Protein AF-0000000087663320 (afdb_homodimer)

Nearest PDB structures (foldseek):
  8hl9-assembly1_A  TM=9.538E-01  e=1.629E-11  Homo sapiens
  4han-assembly1_B  TM=9.262E-01  e=7.085E-12  Homo sapiens
  3wv6-assembly2_B  TM=9.320E-01  e=1.192E-11  Homo sapiens
  3ojb-assembly4_D  TM=9.532E-01  e=4.861E-11  Homo sapiens
  2yro-assembly1_A  TM=8.449E-01  e=2.088E-10  Homo sapiens

Radius of gyration: 21.56 Å; Cα contacts (8 Å, |Δi|>4): 797; chains: 2; bounding box: 40×75×61 Å

pLDDT: mean 86.89, std 24.12, range [19.94, 98.94]

Secondary structure (DSSP, 8-state):
----------------------SSTT-EEEESPPSSEEEE-----TT-EEEEEEEE-S-TT-BEEEEEEETTEEEEEEEEETTTTEEEEEEEETTEE---EE--S-----TT-EEEEEEEE-SSSEEEEEETTEEEEEEEPSS-GGG--EEEEEESEEEEEEEE-/----------------------SSTT-EEEESPPSSEEEE-----TT-EEEEEEEE-S-TT-BEEEEEEETTEEEEEEEEETTTTEEEEEEEETTEE---EE--S-----TT-EEEEEEEE-SSSEEEEEETTEEEEEEEPSS-GGG--EEEEEESEEEEEEEE-

Sequence (330 aa):
MIQNFVQELRYKSIAPDSSDPDPIRGERTVFNPVNPVEVPVFGFTYGHRVRVVLETLHKSNCIFKMDLKNGNDIIFHFNPRLKDKLLVFNSYLGGRWQEEERASVVFPFETKKMYTVDLVASGNNSVFVYVNGQLMYEFLERQSGNRVASLAVAGDIHIHSIRVIMIQNFVQELRYKSIAPDSSDPDPIRGERTVFNPVNPVEVPVFGFTYGHRVRVVLETLHKSNCIFKMDLKNGNDIIFHFNPRLKDKLLVFNSYLGGRWQEEERASVVFPFETKKMYTVDLVASGNNSVFVYVNGQLMYEFLERQSGNRVASLAVAGDIHIHSIRVI

InterPro domains:
  IPR001079 Galectin, carbohydrate recognition domain [PF00337] (47-163)
  IPR001079 Galectin, carbohydrate recognition domain [PS51304] (36-165)
  IPR001079 Galectin, carbohydrate recognition domain [SM00276] (35-165)
  IPR001079 Galectin, carbohydrate recognition domain [SM00908] (40-164)
  IPR001079 Galectin, carbohydrate recognition domain [cd00070] (36-162)
  IPR013320 Concanavalin A-like lectin/glucanase domain superfamily [SSF49899] (30-164)
  IPR044156 Galectin-like [PTHR11346] (43-163)

Solvent-accessible surface area (backbone atoms only — not comparable to full-atom values): 18097 Å² total; per-residue (Å²): 138,84,75,83,74,82,70,80,82,73,75,76,82,72,71,87,77,68,58,50,67,54,80,58,85,80,43,47,63,46,64,57,57,66,80,52,41,69,45,83,37,87,36,40,36,61,81,21,36,36,38,38,33,34,29,31,37,85,48,78,75,28,38,36,39,43,30,36,19,42,87,89,29,26,50,38,35,42,36,46,30,53,65,77,56,40,46,37,34,36,32,28,56,94,89,36,73,58,73,77,42,67,56,94,58,82,66,86,73,60,64,64,37,76,46,39,38,36,42,33,28,66,52,76,55,30,38,36,35,24,51,65,59,39,82,64,46,75,46,73,46,86,52,71,34,69,58,27,43,25,40,36,41,40,61,45,48,47,48,47,33,43,33,40,68,138,84,80,87,76,85,66,84,74,76,65,72,85,75,72,88,73,71,58,52,66,55,80,58,85,78,43,46,61,48,64,55,57,65,82,58,41,72,44,83,35,86,37,40,35,61,80,22,35,37,38,37,35,33,29,32,36,86,50,79,74,29,37,37,38,43,30,36,18,43,88,89,29,26,51,37,34,41,36,45,30,54,64,77,56,40,46,37,34,36,32,29,54,97,88,36,74,59,74,75,42,67,55,93,59,84,66,84,75,60,64,65,36,76,45,40,39,34,43,33,27,66,53,75,56,29,38,35,35,25,50,66,60,37,81,63,46,74,45,72,44,85,52,69,34,69,58,28,42,26,39,36,38,42,60,44,49,48,50,46,34,41,34,41,67

Organism: Ancylostoma caninum (NCBI:txid29170)

Structure (mmCIF, N/CA/C/O backbone):
data_AF-0000000087663320-model_v1
#
loop_
_entity.id
_entity.type
_entity.pdbx_description
1 polymer Galectin
#
loop_
_atom_site.group_PDB
_atom_site.id
_atom_site.type_symbol
_atom_site.label_atom_id
_atom_site.label_alt_id
_atom_site.label_comp_id
_atom_site.label_asym_id
_atom_site.label_entity_id
_atom_site.label_seq_id
_atom_site.pdbx_PDB_ins_code
_atom_site.Cartn_x
_atom_site.Cartn_y
_atom_site.Cartn_z
_atom_site.occupancy
_atom_site.B_iso_or_equiv
_atom_site.auth_seq_id
_atom_site.auth_comp_id
_atom_site.auth_asym_id
_atom_site.auth_atom_id
_atom_site.pdbx_PDB_model_num
ATOM 1 N N . MET A 1 1 ? 13.633 -24.094 -38.656 1 22.48 1 MET A N 1
ATOM 2 C CA . MET A 1 1 ? 13.383 -22.688 -38.375 1 22.48 1 MET A CA 1
ATOM 3 C C . MET A 1 1 ? 13.234 -22.453 -36.875 1 22.48 1 MET A C 1
ATOM 5 O O . MET A 1 1 ? 12.406 -23.094 -36.219 1 22.48 1 MET A O 1
ATOM 9 N N . ILE A 1 2 ? 14.25 -22.078 -36 1 21.08 2 ILE A N 1
ATOM 10 C CA . ILE A 1 2 ? 14.586 -22.172 -34.594 1 21.08 2 ILE A CA 1
ATOM 11 C C . ILE A 1 2 ? 13.789 -21.141 -33.781 1 21.08 2 ILE A C 1
ATOM 13 O O . ILE A 1 2 ? 13.836 -19.938 -34.094 1 21.08 2 ILE A O 1
ATOM 17 N N . GLN A 1 3 ? 12.633 -21.531 -33.406 1 19.94 3 GLN A N 1
ATOM 18 C CA . GLN A 1 3 ? 11.695 -20.672 -32.656 1 19.94 3 GLN A CA 1
ATOM 19 C C . GLN A 1 3 ? 12.367 -20.016 -31.469 1 19.94 3 GLN A C 1
ATOM 21 O O . GLN A 1 3 ? 13.172 -20.641 -30.781 1 19.94 3 GLN A O 1
ATOM 26 N N . ASN A 1 4 ? 12.656 -18.719 -31.453 1 22.81 4 ASN A N 1
ATOM 27 C CA . ASN A 1 4 ? 13.25 -17.828 -30.453 1 22.81 4 ASN A CA 1
ATOM 28 C C . ASN A 1 4 ? 12.672 -18.062 -29.062 1 22.81 4 ASN A C 1
ATOM 30 O O . ASN A 1 4 ? 11.477 -17.875 -28.844 1 22.81 4 ASN A O 1
ATOM 34 N N . PHE A 1 5 ? 13.188 -19.016 -28.281 1 21.48 5 PHE A N 1
ATOM 35 C CA . PHE A 1 5 ? 13.195 -19.312 -26.859 1 21.48 5 PHE A CA 1
ATOM 36 C C . PHE A 1 5 ? 13.648 -18.109 -26.047 1 21.48 5 PHE A C 1
ATOM 38 O O . PHE A 1 5 ? 14.844 -17.828 -25.969 1 21.48 5 PHE A O 1
ATOM 45 N N . VAL A 1 6 ? 12.969 -16.891 -26.156 1 25.53 6 VAL A N 1
ATOM 46 C CA . VAL A 1 6 ? 13.258 -15.828 -25.203 1 25.53 6 VAL A CA 1
ATOM 47 C C . VAL A 1 6 ? 13.344 -16.406 -23.781 1 25.53 6 VAL A C 1
ATOM 49 O O . VAL A 1 6 ? 12.336 -16.828 -23.219 1 25.53 6 VAL A O 1
ATOM 52 N N . GLN A 1 7 ? 14.344 -17.25 -23.516 1 24.59 7 GLN A N 1
ATOM 53 C CA . GLN A 1 7 ? 14.688 -17.656 -22.156 1 24.59 7 GLN A CA 1
ATOM 54 C C . GLN A 1 7 ? 15.055 -16.438 -21.312 1 24.59 7 GLN A C 1
ATOM 56 O O . GLN A 1 7 ? 16.234 -16.188 -21.047 1 24.59 7 GLN A O 1
ATOM 61 N N . GLU A 1 8 ? 14.875 -15.281 -21.719 1 24.98 8 GLU A N 1
ATOM 62 C CA . GLU A 1 8 ? 15.234 -14.047 -21.016 1 24.98 8 GLU A CA 1
ATOM 63 C C . GLU A 1 8 ? 14.953 -14.156 -19.516 1 24.98 8 GLU A C 1
ATOM 65 O O . GLU A 1 8 ? 13.797 -14.258 -19.109 1 24.98 8 GLU A O 1
ATOM 70 N N . LEU A 1 9 ? 16 -14.727 -18.828 1 26.33 9 LEU A N 1
ATOM 71 C CA . LEU A 1 9 ? 16.438 -14.938 -17.453 1 26.33 9 LEU A CA 1
ATOM 72 C C . LEU A 1 9 ? 16.109 -13.727 -16.578 1 26.33 9 LEU A C 1
ATOM 74 O O . LEU A 1 9 ? 16.375 -12.586 -16.969 1 26.33 9 LEU A O 1
ATOM 78 N N . ARG A 1 10 ? 15.695 -13.922 -15.289 1 23.89 10 ARG A N 1
ATOM 79 C CA . ARG A 1 10 ? 15.062 -13.531 -14.031 1 23.89 10 ARG A CA 1
ATOM 80 C C . ARG A 1 10 ? 15.992 -12.664 -13.195 1 23.89 10 ARG A C 1
ATOM 82 O O . ARG A 1 10 ? 15.641 -11.555 -12.812 1 23.89 10 ARG A O 1
ATOM 89 N N . TYR A 1 11 ? 17.062 -13.172 -12.047 1 27.41 11 TYR A N 1
ATOM 90 C CA . TYR A 1 11 ? 16.828 -12.703 -10.688 1 27.41 11 TYR A CA 1
ATOM 91 C C . TYR A 1 11 ? 17.438 -11.32 -10.477 1 27.41 11 TYR A C 1
ATOM 93 O O . TYR A 1 11 ? 16.828 -10.453 -9.852 1 27.41 11 TYR A O 1
ATOM 101 N N . LYS A 1 12 ? 18.719 -10.906 -10.867 1 28.06 12 LYS A N 1
ATOM 102 C CA . LYS A 1 12 ? 19.438 -10.555 -9.648 1 28.06 12 LYS A CA 1
ATOM 103 C C . LYS A 1 12 ? 19.141 -9.125 -9.211 1 28.06 12 LYS A C 1
ATOM 105 O O . LYS A 1 12 ? 19.734 -8.625 -8.258 1 28.06 12 LYS A O 1
ATOM 110 N N . SER A 1 13 ? 18.609 -8.305 -9.734 1 28.19 13 SER A N 1
ATOM 111 C CA . SER A 1 13 ? 18.812 -6.918 -9.344 1 28.19 13 SER A CA 1
ATOM 112 C C . SER A 1 13 ? 18.297 -6.656 -7.934 1 28.19 13 SER A C 1
ATOM 114 O O . SER A 1 13 ? 17.078 -6.699 -7.695 1 28.19 13 SER A O 1
ATOM 116 N N . ILE A 1 14 ? 19.188 -7.09 -6.887 1 30.92 14 ILE A N 1
ATOM 117 C CA . ILE A 1 14 ? 18.938 -6.703 -5.504 1 30.92 14 ILE A CA 1
ATOM 118 C C . ILE A 1 14 ? 18.938 -5.18 -5.391 1 30.92 14 ILE A C 1
ATOM 120 O O . ILE A 1 14 ? 19.953 -4.527 -5.594 1 30.92 14 ILE A O 1
ATOM 124 N N . ALA A 1 15 ? 18.328 -4.34 -5.922 1 33.72 15 ALA A N 1
ATOM 125 C CA . ALA A 1 15 ? 18.531 -2.947 -5.531 1 33.72 15 ALA A CA 1
ATOM 126 C C . 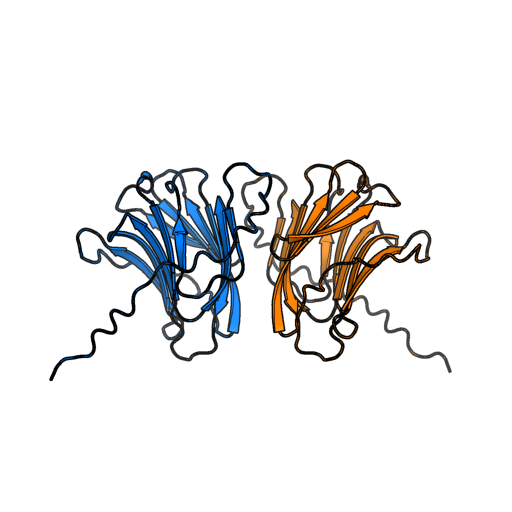ALA A 1 15 ? 18.766 -2.828 -4.027 1 33.72 15 ALA A C 1
ATOM 128 O O . ALA A 1 15 ? 18.312 -3.668 -3.25 1 33.72 15 ALA A O 1
ATOM 129 N N . PRO A 1 16 ? 19.641 -1.79 -3.486 1 31.75 16 PRO A N 1
ATOM 130 C CA . PRO A 1 16 ? 20.016 -1.523 -2.098 1 31.75 16 PRO A CA 1
ATOM 131 C C . PRO A 1 16 ? 18.844 -1.617 -1.131 1 31.75 16 PRO A C 1
ATOM 133 O O . PRO A 1 16 ? 17.688 -1.468 -1.541 1 31.75 16 PRO A O 1
ATOM 136 N N . ASP A 1 17 ? 19.109 -2.168 0.158 1 33.66 17 ASP A N 1
ATOM 137 C CA . ASP A 1 17 ? 18.625 -2.502 1.495 1 33.66 17 ASP A CA 1
ATOM 138 C C . ASP A 1 17 ? 17.891 -1.322 2.123 1 33.66 17 ASP A C 1
ATOM 140 O O . ASP A 1 17 ? 18.484 -0.526 2.852 1 33.66 17 ASP A O 1
ATOM 144 N N . SER A 1 18 ? 17.5 -0.392 1.449 1 36.62 18 SER A N 1
ATOM 145 C CA . SER A 1 18 ? 16.891 0.515 2.424 1 36.62 18 SER A CA 1
ATOM 146 C C . SER A 1 18 ? 15.836 -0.195 3.258 1 36.62 18 SER A C 1
ATOM 148 O O . SER A 1 18 ? 14.641 -0.103 2.963 1 36.62 18 SER A O 1
ATOM 150 N N . SER A 1 19 ? 16.156 -1.385 3.662 1 36.66 19 SER A N 1
ATOM 151 C CA . SER A 1 19 ? 15.375 -2.156 4.625 1 36.66 19 SER A CA 1
ATOM 152 C C . SER A 1 19 ? 15.062 -1.332 5.871 1 36.66 19 SER A C 1
ATOM 154 O O . SER A 1 19 ? 15.914 -1.188 6.754 1 36.66 19 SER A O 1
ATOM 156 N N . ASP A 1 20 ? 14.68 -0.181 5.695 1 35.78 20 ASP A N 1
ATOM 157 C CA . ASP A 1 20 ? 14.312 0.293 7.027 1 35.78 20 ASP A CA 1
ATOM 158 C C . ASP A 1 20 ? 13.383 -0.696 7.727 1 35.78 20 ASP A C 1
ATOM 160 O O . ASP A 1 20 ? 12.336 -1.054 7.191 1 35.78 20 ASP A O 1
ATOM 164 N N . PRO A 1 21 ? 13.883 -1.416 8.703 1 35.16 21 PRO A N 1
ATOM 165 C CA . PRO A 1 21 ? 13.117 -2.416 9.445 1 35.16 21 PRO A CA 1
ATOM 166 C C . PRO A 1 21 ? 11.797 -1.866 9.984 1 35.16 21 PRO A C 1
ATOM 168 O O . PRO A 1 21 ? 11.758 -0.757 10.523 1 35.16 21 PRO A O 1
ATOM 171 N N . ASP A 1 22 ? 10.781 -1.899 9.281 1 39.69 22 ASP A N 1
ATOM 172 C CA . ASP A 1 22 ? 9.602 -1.864 10.141 1 39.69 22 ASP A CA 1
ATOM 173 C C . ASP A 1 22 ? 9.844 -2.641 11.43 1 39.69 22 ASP A C 1
ATOM 175 O O . ASP A 1 22 ? 10.281 -3.793 11.398 1 39.69 22 ASP A O 1
ATOM 179 N N . PRO A 1 23 ? 10.047 -2.008 12.445 1 41.03 23 PRO A N 1
ATOM 180 C CA . PRO A 1 23 ? 10.352 -2.734 13.68 1 41.03 23 PRO A CA 1
ATOM 181 C C . PRO A 1 23 ? 9.516 -4 13.836 1 41.03 23 PRO A C 1
ATOM 183 O O . PRO A 1 23 ? 9.586 -4.66 14.875 1 41.03 23 PRO A O 1
ATOM 186 N N . ILE A 1 24 ? 8.453 -4.164 13.109 1 42.66 24 ILE A N 1
ATOM 187 C CA . ILE A 1 24 ? 7.844 -5.449 13.453 1 42.66 24 ILE A CA 1
ATOM 188 C C . ILE A 1 24 ? 8.758 -6.586 13.008 1 42.66 24 ILE A C 1
ATOM 190 O O . ILE A 1 24 ? 9.188 -6.633 11.852 1 42.66 24 ILE A O 1
ATOM 194 N N . ARG A 1 25 ? 9.375 -7.324 13.781 1 48.69 25 ARG A N 1
ATOM 195 C CA . ARG A 1 25 ? 10.242 -8.484 13.656 1 48.69 25 ARG A CA 1
ATOM 196 C C . ARG A 1 25 ? 9.805 -9.375 12.492 1 48.69 25 ARG A C 1
ATOM 198 O O . ARG A 1 25 ? 8.648 -9.805 12.445 1 48.69 25 ARG A O 1
ATOM 205 N N . GLY A 1 26 ? 10.453 -9.539 11.406 1 67.31 26 GLY A N 1
ATOM 206 C CA . GLY A 1 26 ? 10.383 -10.531 10.344 1 67.31 26 GLY A CA 1
ATOM 207 C C . GLY A 1 26 ? 9.75 -10.008 9.07 1 67.31 26 GLY A C 1
ATOM 208 O O . GLY A 1 26 ? 9.742 -10.688 8.047 1 67.31 26 GLY A O 1
ATOM 209 N N . GLU A 1 27 ? 9.273 -8.648 9.18 1 86.56 27 GLU A N 1
ATOM 210 C CA . GLU A 1 27 ? 8.648 -8.117 7.973 1 86.56 27 GLU A CA 1
ATOM 211 C C . GLU A 1 27 ? 9.672 -7.449 7.066 1 86.56 27 GLU A C 1
ATOM 213 O O . GLU A 1 27 ? 10.57 -6.754 7.547 1 86.56 27 GLU A O 1
ATOM 218 N N . ARG A 1 28 ? 9.578 -7.676 5.797 1 92.81 28 ARG A N 1
ATOM 219 C CA . ARG A 1 28 ? 10.43 -7.062 4.781 1 92.81 28 ARG A CA 1
ATOM 220 C C . ARG A 1 28 ? 9.586 -6.43 3.676 1 92.81 28 ARG A C 1
ATOM 222 O O . ARG A 1 28 ? 8.594 -7.012 3.238 1 92.81 28 ARG A O 1
ATOM 229 N N . THR A 1 29 ? 9.977 -5.188 3.348 1 96.88 29 THR A N 1
ATOM 230 C CA . THR A 1 29 ? 9.289 -4.52 2.246 1 96.88 29 THR A CA 1
ATOM 231 C C . THR A 1 29 ? 10.289 -4.055 1.189 1 96.88 29 THR A C 1
ATOM 233 O O . THR A 1 29 ? 11.344 -3.51 1.521 1 96.88 29 THR A O 1
ATOM 236 N N . VAL A 1 30 ? 10.008 -4.324 -0.028 1 97.62 30 VAL A N 1
ATOM 237 C CA . VAL A 1 30 ? 10.758 -3.775 -1.151 1 97.62 30 VAL A CA 1
ATOM 238 C C . VAL A 1 30 ? 9.891 -2.789 -1.926 1 97.62 30 VAL A C 1
ATOM 240 O O . VAL A 1 30 ? 8.711 -3.059 -2.18 1 97.62 30 VAL A O 1
ATOM 243 N N . PHE A 1 31 ? 10.484 -1.614 -2.201 1 98.12 31 PHE A N 1
ATOM 244 C CA . PHE A 1 31 ? 9.734 -0.609 -2.936 1 98.12 31 PHE A CA 1
ATOM 245 C C . PHE A 1 31 ? 10.227 -0.497 -4.371 1 98.12 31 PHE A C 1
ATOM 247 O O . PHE A 1 31 ? 11.438 -0.518 -4.617 1 98.12 31 PHE A O 1
ATOM 254 N N . ASN A 1 32 ? 9.344 -0.428 -5.27 1 98.25 32 ASN A N 1
ATOM 255 C CA . ASN A 1 32 ? 9.555 -0.152 -6.684 1 98.25 32 ASN A CA 1
ATOM 256 C C . ASN A 1 32 ? 10.594 -1.094 -7.293 1 98.25 32 ASN A C 1
ATOM 258 O O . ASN A 1 32 ? 11.531 -0.647 -7.953 1 98.25 32 ASN A O 1
ATOM 262 N N . PRO A 1 33 ? 10.453 -2.359 -7.039 1 98.38 33 PRO A N 1
ATOM 263 C CA . PRO A 1 33 ? 11.375 -3.275 -7.719 1 98.38 33 PRO A CA 1
ATOM 264 C C . PRO A 1 33 ? 11.156 -3.312 -9.234 1 98.38 33 PRO A C 1
ATOM 266 O O . PRO A 1 33 ? 10.07 -2.984 -9.711 1 98.38 33 PRO A O 1
ATOM 269 N N . VAL A 1 34 ? 12.133 -3.752 -9.914 1 97.94 34 VAL A N 1
ATOM 270 C CA . VAL A 1 34 ? 12.016 -3.891 -11.367 1 97.94 34 VAL A CA 1
ATOM 271 C C . VAL A 1 34 ? 11.242 -5.16 -11.703 1 97.94 34 VAL A C 1
ATOM 273 O O . VAL A 1 34 ? 11.5 -6.227 -11.141 1 97.94 34 VAL A O 1
ATOM 276 N N . ASN A 1 35 ? 10.289 -5.105 -12.578 1 98.31 35 ASN A N 1
ATOM 277 C CA . ASN A 1 35 ? 9.453 -6.207 -13.055 1 98.31 35 ASN A CA 1
ATOM 278 C C . ASN A 1 35 ? 10.117 -6.961 -14.203 1 98.31 35 ASN A C 1
ATOM 280 O O . ASN A 1 35 ? 10.547 -6.355 -15.188 1 98.31 35 ASN A O 1
ATOM 284 N N . PRO A 1 36 ? 10.25 -8.32 -14.094 1 98.69 36 PRO A N 1
ATOM 285 C CA . PRO A 1 36 ? 9.797 -9.242 -13.055 1 98.69 36 PRO A CA 1
ATOM 286 C C . PRO A 1 36 ? 10.719 -9.258 -11.836 1 98.69 36 PRO A C 1
ATOM 288 O O . PRO A 1 36 ? 11.875 -8.836 -11.922 1 98.69 36 PRO A O 1
ATOM 291 N N . VAL A 1 37 ? 10.164 -9.703 -10.719 1 98.81 37 VAL A N 1
ATOM 292 C CA . VAL A 1 37 ? 10.93 -9.727 -9.484 1 98.81 37 VAL A CA 1
ATOM 293 C C . VAL A 1 37 ? 10.609 -11 -8.695 1 98.81 37 VAL A C 1
ATOM 295 O O . VAL A 1 37 ? 9.492 -11.516 -8.773 1 98.81 37 VAL A O 1
ATOM 298 N N . GLU A 1 38 ? 11.547 -11.477 -8.008 1 98.56 38 GLU A N 1
ATOM 299 C CA . GLU A 1 38 ? 11.375 -12.586 -7.07 1 98.56 38 GLU A CA 1
ATOM 300 C C . GLU A 1 38 ? 12 -12.266 -5.715 1 98.56 38 GLU A C 1
ATOM 302 O O . GLU A 1 38 ? 13.156 -11.852 -5.637 1 98.56 38 GLU A O 1
ATOM 307 N N . VAL A 1 39 ? 11.227 -12.43 -4.641 1 97.94 39 VAL A N 1
ATOM 308 C CA . VAL A 1 39 ? 11.711 -12.109 -3.303 1 97.94 39 VAL A CA 1
ATOM 309 C C . VAL A 1 39 ? 11.633 -13.352 -2.418 1 97.94 39 VAL A C 1
ATOM 311 O O . VAL A 1 39 ? 10.742 -14.195 -2.592 1 97.94 39 VAL A O 1
ATOM 314 N N . PRO A 1 40 ? 12.562 -13.453 -1.478 1 96.69 40 PRO A N 1
ATOM 315 C CA . PRO A 1 40 ? 12.531 -14.625 -0.601 1 96.69 40 PRO A CA 1
ATOM 316 C C . PRO A 1 40 ? 11.328 -14.625 0.343 1 96.69 40 PRO A C 1
ATOM 318 O O . PRO A 1 40 ? 10.898 -13.562 0.797 1 96.69 40 PRO A O 1
ATOM 321 N N . VAL A 1 41 ? 10.789 -15.695 0.529 1 96.75 41 VAL A N 1
ATOM 322 C CA . VAL A 1 41 ? 9.766 -16 1.519 1 96.75 41 VAL A CA 1
ATOM 323 C C . VAL A 1 41 ? 10.156 -17.234 2.312 1 96.75 41 VAL A C 1
ATOM 325 O O . VAL A 1 41 ? 10.617 -18.234 1.738 1 96.75 41 VAL A O 1
ATOM 328 N N . PHE A 1 42 ? 10.008 -17.203 3.582 1 93.75 42 PHE A N 1
ATOM 329 C CA . PHE A 1 42 ? 10.414 -18.328 4.406 1 93.75 42 PHE A CA 1
ATOM 330 C C . PHE A 1 42 ? 9.195 -19.062 4.949 1 93.75 42 PHE A C 1
ATOM 332 O O . PHE A 1 42 ? 8.805 -18.859 6.102 1 93.75 42 PHE A O 1
ATOM 339 N N . GLY A 1 43 ? 8.703 -19.906 4.105 1 95.06 43 GLY A N 1
ATOM 340 C CA . GLY A 1 43 ? 7.473 -20.609 4.445 1 95.06 43 GLY A CA 1
ATOM 341 C C . GLY A 1 43 ? 6.23 -19.75 4.27 1 95.06 43 GLY A C 1
ATOM 342 O O . GLY A 1 43 ? 6.305 -18.531 4.332 1 95.06 43 GLY A O 1
ATOM 343 N N . PHE A 1 44 ? 5.141 -20.391 4.094 1 96.44 44 PHE A N 1
ATOM 344 C CA . PHE A 1 44 ? 3.865 -19.703 3.959 1 96.44 44 PHE A CA 1
ATOM 345 C C . PHE A 1 44 ? 2.754 -20.469 4.668 1 96.44 44 PHE A C 1
ATOM 347 O O . PHE A 1 44 ? 1.963 -21.156 4.027 1 96.44 44 PHE A O 1
ATOM 354 N N . THR A 1 45 ? 2.701 -20.312 5.922 1 94.06 45 THR A N 1
ATOM 355 C CA . THR A 1 45 ? 1.771 -20.969 6.828 1 94.06 45 THR A CA 1
ATOM 356 C C . THR A 1 45 ? 1.126 -19.953 7.773 1 94.06 45 THR A C 1
ATOM 358 O O . THR A 1 45 ? 1.232 -18.75 7.559 1 94.06 45 THR A O 1
ATOM 361 N N . TYR A 1 46 ? 0.482 -20.438 8.742 1 90 46 TYR A N 1
ATOM 362 C CA . TYR A 1 46 ? -0.301 -19.562 9.609 1 90 46 TYR A CA 1
ATOM 363 C C . TYR A 1 46 ? 0.499 -18.328 10.008 1 90 46 TYR A C 1
ATOM 365 O O . TYR A 1 46 ? 1.66 -18.438 10.414 1 90 46 TYR A O 1
ATOM 373 N N . GLY A 1 47 ? -0.063 -17.156 9.82 1 90.19 47 GLY A N 1
ATOM 374 C CA . GLY A 1 47 ? 0.551 -15.898 10.211 1 90.19 47 GLY A CA 1
ATOM 375 C C . GLY A 1 47 ? 1.3 -15.219 9.086 1 90.19 47 GLY A C 1
ATOM 376 O O . GLY A 1 47 ? 1.625 -14.031 9.172 1 90.19 47 GLY A O 1
ATOM 377 N N . HIS A 1 48 ? 1.554 -15.984 8.031 1 94.88 48 HIS A N 1
ATOM 378 C CA . HIS A 1 48 ? 2.291 -15.414 6.914 1 94.88 48 HIS A CA 1
ATOM 379 C C . HIS A 1 48 ? 1.358 -14.672 5.965 1 94.88 48 HIS A C 1
ATOM 381 O O . HIS A 1 48 ? 0.238 -15.117 5.711 1 94.88 48 HIS A O 1
ATOM 387 N N . ARG A 1 49 ? 1.82 -13.578 5.5 1 96.31 49 ARG A N 1
ATOM 388 C CA . ARG A 1 49 ? 1.087 -12.734 4.562 1 96.31 49 ARG A CA 1
ATOM 389 C C . ARG A 1 49 ? 2.037 -12.031 3.602 1 96.31 49 ARG A C 1
ATOM 391 O O . ARG A 1 49 ? 3.172 -11.711 3.965 1 96.31 49 ARG A O 1
ATOM 398 N N . VAL A 1 50 ? 1.567 -11.898 2.43 1 97.56 50 VAL A N 1
ATOM 399 C CA . VAL A 1 50 ? 2.262 -11.086 1.439 1 97.56 50 VAL A CA 1
ATOM 400 C C . VAL A 1 50 ? 1.32 -10 0.912 1 97.56 50 VAL A C 1
ATOM 402 O O . VAL A 1 50 ? 0.152 -10.273 0.626 1 97.56 50 VAL A O 1
ATOM 405 N N . ARG A 1 51 ? 1.829 -8.836 0.891 1 98.25 51 ARG A N 1
ATOM 406 C CA . ARG A 1 51 ? 1.072 -7.742 0.292 1 98.25 51 ARG A CA 1
ATOM 407 C C . ARG A 1 51 ? 1.818 -7.145 -0.896 1 98.25 51 ARG A C 1
ATOM 409 O O . ARG A 1 51 ? 2.977 -6.742 -0.77 1 98.25 51 ARG A O 1
ATOM 416 N N . VAL A 1 52 ? 1.178 -7.039 -2.035 1 98.81 52 VAL A N 1
ATOM 417 C CA . VAL A 1 52 ? 1.729 -6.406 -3.229 1 98.81 52 VAL A CA 1
ATOM 418 C C . VAL A 1 52 ? 0.87 -5.207 -3.625 1 98.81 52 VAL A C 1
ATOM 420 O O . VAL A 1 52 ? -0.338 -5.344 -3.83 1 98.81 52 VAL A O 1
ATOM 423 N N . VAL A 1 53 ? 1.414 -4.027 -3.648 1 98.88 53 VAL A N 1
ATOM 424 C CA . VAL A 1 53 ? 0.773 -2.848 -4.215 1 98.88 53 VAL A CA 1
ATOM 425 C C . VAL A 1 53 ? 1.265 -2.631 -5.645 1 98.88 53 VAL A C 1
ATOM 427 O O . VAL A 1 53 ? 2.473 -2.592 -5.895 1 98.88 53 VAL A O 1
ATOM 430 N N . LEU A 1 54 ? 0.342 -2.527 -6.562 1 98.88 54 LEU A N 1
ATOM 431 C CA . LEU A 1 54 ? 0.717 -2.521 -7.973 1 98.88 54 LEU A CA 1
ATOM 432 C C . LEU A 1 54 ? -0.203 -1.607 -8.773 1 98.88 54 LEU A C 1
ATOM 434 O O . LEU A 1 54 ? -1.242 -1.17 -8.273 1 98.88 54 LEU A O 1
ATOM 438 N N . GLU A 1 55 ? 0.186 -1.261 -9.984 1 98.62 55 GLU A N 1
ATOM 439 C CA . GLU A 1 55 ? -0.644 -0.604 -10.992 1 98.62 55 GLU A CA 1
ATOM 440 C C . GLU A 1 55 ? -0.664 -1.398 -12.297 1 98.62 55 GLU A C 1
ATOM 442 O O . GLU A 1 55 ? 0.39 -1.743 -12.836 1 98.62 55 GLU A O 1
ATOM 447 N N . THR A 1 56 ? -1.859 -1.741 -12.75 1 98.56 56 THR A N 1
ATOM 448 C CA . THR A 1 56 ? -1.986 -2.441 -14.023 1 98.56 56 THR A CA 1
ATOM 449 C C . THR A 1 56 ? -1.68 -1.505 -15.188 1 98.56 56 THR A C 1
ATOM 451 O O . THR A 1 56 ? -2.055 -0.33 -15.164 1 98.56 56 THR A O 1
ATOM 454 N N . LEU A 1 57 ? -1.011 -1.982 -16.172 1 97.88 57 LEU A N 1
ATOM 455 C CA . LEU A 1 57 ? -0.62 -1.154 -17.312 1 97.88 57 LEU A CA 1
ATOM 456 C C . LEU A 1 57 ? -1.768 -1.021 -18.312 1 97.88 57 LEU A C 1
ATOM 458 O O . LEU A 1 57 ? -2.707 -1.821 -18.297 1 97.88 57 LEU A O 1
ATOM 462 N N . HIS A 1 58 ? -1.638 -0.023 -19.094 1 94.5 58 HIS A N 1
ATOM 463 C CA . HIS A 1 58 ? -2.625 0.21 -20.141 1 94.5 58 HIS A CA 1
ATOM 464 C C . HIS A 1 58 ? -2.34 -0.648 -21.359 1 94.5 58 HIS A C 1
ATOM 466 O O . HIS A 1 58 ? -1.753 -0.171 -22.344 1 94.5 58 HIS A O 1
ATOM 472 N N . LYS A 1 59 ? -2.762 -1.829 -21.344 1 94.94 59 LYS A N 1
ATOM 473 C CA . LYS A 1 59 ? -2.613 -2.791 -22.438 1 94.94 59 LYS A CA 1
ATOM 474 C C . LYS A 1 59 ? -3.906 -3.572 -22.656 1 94.94 59 LYS A C 1
ATOM 476 O O . LYS A 1 59 ? -4.582 -3.951 -21.703 1 94.94 59 LYS A O 1
ATOM 481 N N . SER A 1 60 ? -4.188 -3.852 -23.859 1 93.62 60 SER A N 1
ATOM 482 C CA . SER A 1 60 ? -5.41 -4.57 -24.203 1 93.62 60 SER A CA 1
ATOM 483 C C . SER A 1 60 ? -5.383 -5.996 -23.672 1 93.62 60 SER A C 1
ATOM 485 O O . SER A 1 60 ? -6.418 -6.535 -23.281 1 93.62 60 SER A O 1
ATOM 487 N N . ASN A 1 61 ? -4.262 -6.594 -23.719 1 96.88 61 ASN A N 1
ATOM 488 C CA . ASN A 1 61 ? -4.105 -7.957 -23.219 1 96.88 61 ASN A CA 1
ATOM 489 C C . ASN A 1 61 ? -3.322 -7.98 -21.906 1 96.88 61 ASN A C 1
ATOM 491 O O . ASN A 1 61 ? -2.383 -8.766 -21.75 1 96.88 61 ASN A O 1
ATOM 495 N N . CYS A 1 62 ? -3.688 -7.121 -20.984 1 98 62 CYS A N 1
ATOM 496 C CA . CYS A 1 62 ? -3 -7.008 -19.703 1 98 62 CYS A CA 1
ATOM 497 C C . CYS A 1 62 ? -3.109 -8.305 -18.906 1 98 62 CYS A C 1
ATOM 499 O O . CYS A 1 62 ? -4.211 -8.758 -18.609 1 98 62 CYS A O 1
ATOM 501 N N . ILE A 1 63 ? -1.944 -8.898 -18.641 1 98.69 63 ILE A N 1
ATOM 502 C CA . ILE A 1 63 ? -1.847 -10.148 -17.906 1 98.69 63 ILE A CA 1
ATOM 503 C C . ILE A 1 63 ? -0.734 -10.047 -16.859 1 98.69 63 ILE A C 1
ATOM 505 O O . ILE A 1 63 ? 0.343 -9.523 -17.141 1 98.69 63 ILE A O 1
ATOM 509 N N . PHE A 1 64 ? -1 -10.516 -15.625 1 98.88 64 PHE A N 1
ATOM 510 C CA . PHE A 1 64 ? 0.07 -10.586 -14.641 1 98.88 64 PHE A CA 1
ATOM 511 C C . PHE A 1 64 ? -0.103 -11.805 -13.742 1 98.88 64 PHE A C 1
ATOM 513 O O . PHE A 1 64 ? -1.092 -12.539 -13.852 1 98.88 64 PHE A O 1
ATOM 520 N N . LYS A 1 65 ? 0.953 -12.086 -12.938 1 98.94 65 LYS A N 1
ATOM 521 C CA . LYS A 1 65 ? 0.909 -13.273 -12.094 1 98.94 65 LYS A CA 1
ATOM 522 C C . LYS A 1 65 ? 1.694 -13.055 -10.805 1 98.94 65 LYS A C 1
ATOM 524 O O . LYS A 1 65 ? 2.6 -12.219 -10.75 1 98.94 65 LYS A O 1
ATOM 529 N N . MET A 1 66 ? 1.359 -13.766 -9.828 1 98.94 66 MET A N 1
ATOM 530 C CA . MET A 1 66 ? 2.055 -13.914 -8.555 1 98.94 66 MET A CA 1
ATOM 531 C C . MET A 1 66 ? 2.184 -15.383 -8.172 1 98.94 66 MET A C 1
ATOM 533 O O . MET A 1 66 ? 1.178 -16.078 -8.023 1 98.94 66 MET A O 1
ATOM 537 N N . ASP A 1 67 ? 3.418 -15.781 -8.031 1 98.81 67 ASP A N 1
ATOM 538 C CA . ASP A 1 67 ? 3.697 -17.188 -7.777 1 98.81 67 ASP A CA 1
ATOM 539 C C . ASP A 1 67 ? 4.41 -17.391 -6.441 1 98.81 67 ASP A C 1
ATOM 541 O O . ASP A 1 67 ? 5.457 -16.781 -6.199 1 98.81 67 ASP A O 1
ATOM 545 N N . LEU A 1 68 ? 3.812 -18.172 -5.566 1 98.75 68 LEU A N 1
ATOM 546 C CA . LEU A 1 68 ? 4.586 -18.734 -4.465 1 98.75 68 LEU A CA 1
ATOM 547 C C . LEU A 1 68 ? 5.324 -19.984 -4.902 1 98.75 68 LEU A C 1
ATOM 549 O O . LEU A 1 68 ? 4.695 -20.969 -5.316 1 98.75 68 LEU A O 1
ATOM 553 N N . LYS A 1 69 ? 6.668 -19.969 -4.684 1 98.56 69 LYS A N 1
ATOM 554 C CA . LYS A 1 69 ? 7.473 -20.984 -5.367 1 98.56 69 LYS A CA 1
ATOM 555 C C . LYS A 1 69 ? 8.359 -21.734 -4.383 1 98.56 69 LYS A C 1
ATOM 557 O O . LYS A 1 69 ? 8.656 -21.234 -3.297 1 98.56 69 LYS A O 1
ATOM 562 N N . ASN A 1 70 ? 8.703 -22.875 -4.766 1 97.88 70 ASN A N 1
ATOM 563 C CA . ASN A 1 70 ? 9.805 -23.688 -4.25 1 97.88 70 ASN A CA 1
ATOM 564 C C . ASN A 1 70 ? 10.648 -24.266 -5.379 1 97.88 70 ASN A C 1
ATOM 566 O O . ASN A 1 70 ? 10.305 -25.297 -5.949 1 97.88 70 ASN A O 1
ATOM 570 N N . GLY A 1 71 ? 11.82 -23.562 -5.668 1 96.56 71 GLY A N 1
ATOM 571 C CA . GLY A 1 71 ? 12.547 -23.922 -6.875 1 96.56 71 GLY A CA 1
ATOM 572 C C . GLY A 1 71 ? 11.734 -23.75 -8.141 1 96.56 71 GLY A C 1
ATOM 573 O O . GLY A 1 71 ? 11.211 -22.656 -8.398 1 96.56 71 GLY A O 1
ATOM 574 N N . ASN A 1 72 ? 11.594 -24.891 -8.828 1 97 72 ASN A N 1
ATOM 575 C CA . ASN A 1 72 ? 10.859 -24.812 -10.094 1 97 72 ASN A CA 1
ATOM 576 C C . ASN A 1 72 ? 9.367 -25.047 -9.891 1 97 72 ASN A C 1
ATOM 578 O O . ASN A 1 72 ? 8.57 -24.797 -10.797 1 97 72 ASN A O 1
ATOM 582 N N . ASP A 1 73 ? 9.062 -25.484 -8.734 1 98.19 73 ASP A N 1
ATOM 583 C CA . ASP A 1 73 ? 7.656 -25.734 -8.445 1 98.19 73 ASP A CA 1
ATOM 584 C C . ASP A 1 73 ? 6.938 -24.438 -8.062 1 98.19 73 ASP A C 1
ATOM 586 O O . ASP A 1 73 ? 7.539 -23.547 -7.461 1 98.19 73 ASP A O 1
ATOM 590 N N . ILE A 1 74 ? 5.691 -24.359 -8.492 1 98.69 74 ILE A N 1
ATOM 591 C CA . ILE A 1 74 ? 4.785 -23.297 -8.086 1 98.69 74 ILE A CA 1
ATOM 592 C C . ILE A 1 74 ? 3.684 -23.875 -7.191 1 98.69 74 ILE A C 1
ATOM 594 O O . ILE A 1 74 ? 2.816 -24.609 -7.664 1 98.69 74 ILE A O 1
ATOM 598 N N . ILE A 1 75 ? 3.781 -23.516 -5.969 1 98.12 75 ILE A N 1
ATOM 599 C CA . ILE A 1 75 ? 2.854 -24.047 -4.98 1 98.12 75 ILE A CA 1
ATOM 600 C C . ILE A 1 75 ? 1.498 -23.359 -5.113 1 98.12 75 ILE A C 1
ATOM 602 O O . ILE A 1 75 ? 0.453 -23.984 -4.934 1 98.12 75 ILE A O 1
ATOM 606 N N . PHE A 1 76 ? 1.529 -22.141 -5.445 1 98.56 76 PHE A N 1
ATOM 607 C CA . PHE A 1 76 ? 0.357 -21.281 -5.633 1 98.56 76 PHE A CA 1
ATOM 608 C C . PHE A 1 76 ? 0.574 -20.312 -6.785 1 98.56 76 PHE A C 1
ATOM 610 O O . PHE A 1 76 ? 1.547 -19.562 -6.789 1 98.56 76 PHE A O 1
ATOM 617 N N . HIS A 1 77 ? -0.266 -20.375 -7.746 1 98.81 77 HIS A N 1
ATOM 618 C CA . HIS A 1 77 ? -0.237 -19.531 -8.938 1 98.81 77 HIS A CA 1
ATOM 619 C C . HIS A 1 77 ? -1.49 -18.672 -9.031 1 98.81 77 HIS A C 1
ATOM 621 O O . HIS A 1 77 ? -2.607 -19.188 -9.078 1 98.81 77 HIS A O 1
ATOM 627 N N . PHE A 1 78 ? -1.321 -17.438 -8.953 1 98.94 78 PHE A N 1
ATOM 628 C CA . PHE A 1 78 ? -2.379 -16.453 -9.164 1 98.94 78 PHE A CA 1
ATOM 629 C C . PHE A 1 78 ? -2.162 -15.688 -10.461 1 98.94 78 PHE A C 1
ATOM 631 O O . PHE A 1 78 ? -1.147 -15.008 -10.625 1 98.94 78 PHE A O 1
ATOM 638 N N . ASN A 1 79 ? -3.137 -15.75 -11.367 1 98.88 79 ASN A N 1
ATOM 639 C CA . ASN A 1 79 ? -2.92 -15.234 -12.719 1 98.88 79 ASN A CA 1
ATOM 640 C C . ASN A 1 79 ? -4.152 -14.5 -13.242 1 98.88 79 ASN A C 1
ATOM 642 O O . ASN A 1 79 ? -4.992 -15.102 -13.914 1 98.88 79 ASN A O 1
ATOM 646 N N . PRO A 1 80 ? -4.324 -13.195 -12.984 1 98.81 80 PRO A N 1
ATOM 647 C CA . PRO A 1 80 ? -5.375 -12.383 -13.594 1 98.81 80 PRO A CA 1
ATOM 648 C C . PRO A 1 80 ? -5.129 -12.117 -15.078 1 98.81 80 PRO A C 1
ATOM 650 O O . PRO A 1 80 ? -4.02 -11.742 -15.469 1 98.81 80 PRO A O 1
ATOM 653 N N . ARG A 1 81 ? -6.109 -12.328 -15.812 1 98.62 81 ARG A N 1
ATOM 654 C CA . ARG A 1 81 ? -6.133 -12.062 -17.25 1 98.62 81 ARG A CA 1
ATOM 655 C C . ARG A 1 81 ? -7.227 -11.062 -17.609 1 98.62 81 ARG A C 1
ATOM 657 O O . ARG A 1 81 ? -8.398 -11.438 -17.734 1 98.62 81 ARG A O 1
ATOM 664 N N . LEU A 1 82 ? -6.875 -9.875 -17.891 1 98.38 82 LEU A N 1
ATOM 665 C CA . LEU A 1 82 ? -7.848 -8.789 -17.938 1 98.38 82 LEU A CA 1
ATOM 666 C C . LEU A 1 82 ? -8.68 -8.852 -19.219 1 98.38 82 LEU A C 1
ATOM 668 O O . LEU A 1 82 ? -9.867 -8.539 -19.203 1 98.38 82 LEU A O 1
ATOM 672 N N . LYS A 1 83 ? -8.062 -9.195 -20.281 1 97.5 83 LYS A N 1
ATOM 673 C CA . LYS A 1 83 ? -8.797 -9.25 -21.547 1 97.5 83 LYS A CA 1
ATOM 674 C C . LYS A 1 83 ? -10 -10.18 -21.438 1 97.5 83 LYS A C 1
ATOM 676 O O . LYS A 1 83 ? -11.094 -9.844 -21.906 1 97.5 83 LYS A O 1
ATOM 681 N N . ASP A 1 84 ? -9.852 -11.273 -20.781 1 97.12 84 ASP A N 1
ATOM 682 C CA . ASP A 1 84 ? -10.891 -12.289 -20.672 1 97.12 84 ASP A CA 1
ATOM 683 C C . ASP A 1 84 ? -11.648 -12.172 -19.359 1 97.12 84 ASP A C 1
ATOM 685 O O . ASP A 1 84 ? -12.602 -12.906 -19.109 1 97.12 84 ASP A O 1
ATOM 689 N N . LYS A 1 85 ? -11.18 -11.297 -18.531 1 97.5 85 LYS A N 1
ATOM 690 C CA . LYS A 1 85 ? -11.742 -11.086 -17.203 1 97.5 85 LYS A CA 1
ATOM 691 C C . LYS A 1 85 ? -11.766 -12.383 -16.406 1 97.5 85 LYS A C 1
ATOM 693 O O . LYS A 1 85 ? -12.797 -12.758 -15.844 1 97.5 85 LYS A O 1
ATOM 698 N N . LEU A 1 86 ? -10.617 -13.016 -16.344 1 98.31 86 LEU A N 1
ATOM 699 C CA . LEU A 1 86 ? -10.492 -14.281 -15.641 1 98.31 86 LEU A CA 1
ATOM 700 C C . LEU A 1 86 ? -9.484 -14.172 -14.508 1 98.31 86 LEU A C 1
ATOM 702 O O . LEU A 1 86 ? -8.414 -13.578 -14.672 1 98.31 86 LEU A O 1
ATOM 706 N N . LEU A 1 87 ? -9.867 -14.695 -13.367 1 98.69 87 LEU A N 1
ATOM 707 C CA . LEU A 1 87 ? -8.93 -14.984 -12.289 1 98.69 87 LEU A CA 1
ATOM 708 C C . LEU A 1 87 ? -8.562 -16.469 -12.266 1 98.69 87 LEU A C 1
ATOM 710 O O . LEU A 1 87 ? -9.359 -17.297 -11.844 1 98.69 87 LEU A O 1
ATOM 714 N N . VAL A 1 88 ? -7.328 -16.734 -12.656 1 98.75 88 VAL A N 1
ATOM 715 C CA . VAL A 1 88 ? -6.926 -18.125 -12.82 1 98.75 88 VAL A CA 1
ATOM 716 C C . VAL A 1 88 ? -5.988 -18.531 -11.68 1 98.75 88 VAL A C 1
ATOM 718 O O . VAL A 1 88 ? -5.086 -17.766 -11.312 1 98.75 88 VAL A O 1
ATOM 721 N N . PHE A 1 89 ? -6.227 -19.719 -11.102 1 98.69 89 PHE A N 1
ATOM 722 C CA . PHE A 1 89 ? -5.414 -20.312 -10.047 1 98.69 89 PHE A CA 1
ATOM 723 C C . PHE A 1 89 ? -4.941 -21.703 -10.438 1 98.69 89 PHE A C 1
ATOM 725 O O . PHE A 1 89 ? -5.656 -22.438 -11.117 1 98.69 89 PHE A O 1
ATOM 732 N N . ASN A 1 90 ? -3.738 -22.016 -10.008 1 98.75 90 ASN A N 1
ATOM 733 C CA . ASN A 1 90 ? -3.189 -23.344 -10.305 1 98.75 90 ASN A CA 1
ATOM 734 C C . ASN A 1 90 ? -1.924 -23.609 -9.5 1 98.75 90 ASN A C 1
ATOM 736 O O . ASN A 1 90 ? -1.542 -22.812 -8.641 1 98.75 90 ASN A O 1
ATOM 740 N N . SER A 1 91 ? -1.382 -24.734 -9.633 1 98.62 91 SER A N 1
ATOM 741 C CA . SER A 1 91 ? -0.042 -25.094 -9.18 1 98.62 91 SER A CA 1
ATOM 742 C C . SER A 1 91 ? 0.755 -25.766 -10.289 1 98.62 91 SER A C 1
ATOM 744 O O . SER A 1 91 ? 0.177 -26.297 -11.242 1 98.62 91 SER A O 1
ATOM 746 N N . TYR A 1 92 ? 1.973 -25.641 -10.25 1 98.56 92 TYR A N 1
ATOM 747 C CA . TYR A 1 92 ? 2.904 -26.297 -11.156 1 98.56 92 TYR A CA 1
ATOM 748 C C . TYR A 1 92 ? 3.844 -27.219 -10.383 1 98.56 92 TYR A C 1
ATOM 750 O O . TYR A 1 92 ? 4.742 -26.75 -9.68 1 98.56 92 TYR A O 1
ATOM 758 N N . LEU A 1 93 ? 3.602 -28.469 -10.492 1 96.88 93 LEU A N 1
ATOM 759 C CA . LEU A 1 93 ? 4.316 -29.453 -9.695 1 96.88 93 LEU A CA 1
ATOM 760 C C . LEU A 1 93 ? 4.898 -30.562 -10.578 1 96.88 93 LEU A C 1
ATOM 762 O O . LEU A 1 93 ? 4.211 -31.094 -11.453 1 96.88 93 LEU A O 1
ATOM 766 N N . GLY A 1 94 ? 6.184 -30.875 -10.328 1 95.56 94 GLY A N 1
ATOM 767 C CA . GLY A 1 94 ? 6.816 -31.938 -11.086 1 95.56 94 GLY A CA 1
ATOM 768 C C . GLY A 1 94 ? 6.879 -31.656 -12.578 1 95.56 94 GLY A C 1
ATOM 769 O O . GLY A 1 94 ? 6.684 -32.562 -13.398 1 95.56 94 GLY A O 1
ATOM 770 N N . GLY A 1 95 ? 6.832 -30.453 -12.969 1 96.88 95 GLY A N 1
ATOM 771 C CA . GLY A 1 95 ? 7.004 -30.078 -14.359 1 96.88 95 GLY A CA 1
ATOM 772 C C . GLY A 1 95 ? 5.695 -29.953 -15.109 1 96.88 95 GLY A C 1
ATOM 773 O O . GLY A 1 95 ? 5.684 -29.922 -16.344 1 96.88 95 GLY A O 1
ATOM 774 N N . ARG A 1 96 ? 4.652 -29.969 -14.43 1 97.69 96 ARG A N 1
ATOM 775 C CA . ARG A 1 96 ? 3.377 -29.859 -15.125 1 97.69 96 ARG A CA 1
ATOM 776 C C . ARG A 1 96 ? 2.385 -29.016 -14.336 1 97.69 96 ARG A C 1
ATOM 778 O O . ARG A 1 96 ? 2.377 -29.047 -13.102 1 97.69 96 ARG A O 1
ATOM 785 N N . TRP A 1 97 ? 1.592 -28.391 -15.047 1 98.56 97 TRP A N 1
ATOM 786 C CA . TRP A 1 97 ? 0.442 -27.734 -14.438 1 98.56 97 TRP A CA 1
ATOM 787 C C . TRP A 1 97 ? -0.56 -28.75 -13.914 1 98.56 97 TRP A C 1
ATOM 789 O O . TRP A 1 97 ? -0.787 -29.797 -14.539 1 98.56 97 TRP A O 1
ATOM 799 N N . GLN A 1 98 ? -1.179 -28.391 -12.797 1 98.31 98 GLN A N 1
ATOM 800 C CA . GLN A 1 98 ? -2.232 -29.234 -12.234 1 98.31 98 GLN A CA 1
ATOM 801 C C . GLN A 1 98 ? -3.607 -28.797 -12.727 1 98.31 98 GLN A C 1
ATOM 803 O O . GLN A 1 98 ? -3.773 -28.438 -13.891 1 98.31 98 GLN A O 1
ATOM 808 N N . GLU A 1 99 ? -4.629 -28.953 -11.906 1 98.12 99 GLU A N 1
ATOM 809 C CA . GLU A 1 99 ? -5.969 -28.547 -12.328 1 98.12 99 GLU A CA 1
ATOM 810 C C . GLU A 1 99 ? -6.164 -27.047 -12.172 1 98.12 99 GLU A C 1
ATOM 812 O O . GLU A 1 99 ? -5.98 -26.5 -11.086 1 98.12 99 GLU A O 1
ATOM 817 N N . GLU A 1 100 ? -6.48 -26.438 -13.289 1 98.31 100 GLU A N 1
ATOM 818 C CA . GLU A 1 100 ? -6.754 -25.016 -13.273 1 98.31 100 GLU A CA 1
ATOM 819 C C . GLU A 1 100 ? -8.07 -24.703 -12.562 1 98.31 100 GLU A C 1
ATOM 821 O O . GLU A 1 100 ? -9.055 -25.422 -12.727 1 98.31 100 GLU A O 1
ATOM 826 N N . GLU A 1 101 ? -8.07 -23.703 -11.742 1 98.19 101 GLU A N 1
ATOM 827 C CA . GLU A 1 101 ? -9.273 -23.188 -11.094 1 98.19 101 GLU A CA 1
ATOM 828 C C . GLU A 1 101 ? -9.531 -21.734 -11.508 1 98.19 101 GLU A C 1
ATOM 830 O O . GLU A 1 101 ? -8.594 -20.969 -11.711 1 98.19 101 GLU A O 1
ATOM 835 N N . ARG A 1 102 ? -10.797 -21.375 -11.617 1 97.56 102 ARG A N 1
ATOM 836 C CA . ARG A 1 102 ? -11.203 -20.016 -11.922 1 97.56 102 ARG A CA 1
ATOM 837 C C . ARG A 1 102 ? -12.203 -19.484 -10.891 1 97.56 102 ARG A C 1
ATOM 839 O O . ARG A 1 102 ? -13.164 -20.172 -10.555 1 97.56 102 ARG A O 1
ATOM 846 N N . ALA A 1 103 ? -11.859 -18.406 -10.398 1 96.19 103 ALA A N 1
ATOM 847 C CA . ALA A 1 103 ? -12.773 -17.828 -9.422 1 96.19 103 ALA A CA 1
ATOM 848 C C . ALA A 1 103 ? -14.07 -17.375 -10.086 1 96.19 103 ALA A C 1
ATOM 850 O O . ALA A 1 103 ? -14.047 -16.812 -11.188 1 96.19 103 ALA A O 1
ATOM 851 N N . SER A 1 104 ? -15.188 -17.625 -9.344 1 94 104 SER A N 1
ATOM 852 C CA . SER A 1 104 ? -16.5 -17.156 -9.797 1 94 104 SER A CA 1
ATOM 853 C C . SER A 1 104 ? -16.906 -15.875 -9.078 1 94 104 SER A C 1
ATOM 855 O O . SER A 1 104 ? -17.875 -15.867 -8.312 1 94 104 SER A O 1
ATOM 857 N N . VAL A 1 105 ? -16.188 -14.844 -9.281 1 94.81 105 VAL A N 1
ATOM 858 C CA . VAL A 1 105 ? -16.453 -13.539 -8.68 1 94.81 105 VAL A CA 1
ATOM 859 C C . VAL A 1 105 ? -16.406 -12.461 -9.758 1 94.81 105 VAL A C 1
ATOM 861 O O . VAL A 1 105 ? -16.031 -12.727 -10.906 1 94.81 105 VAL A O 1
ATOM 864 N N . VAL A 1 106 ? -16.953 -11.328 -9.344 1 96.25 106 VAL A N 1
ATOM 865 C CA . VAL A 1 106 ? -16.781 -10.188 -10.234 1 96.25 106 VAL A CA 1
ATOM 866 C C . VAL A 1 106 ? -15.289 -9.891 -10.398 1 96.25 106 VAL A C 1
ATOM 868 O O . VAL A 1 106 ? -14.562 -9.758 -9.414 1 96.25 106 VAL A O 1
ATOM 871 N N . PHE A 1 107 ? -14.875 -9.859 -11.633 1 98.19 107 PHE A N 1
ATOM 872 C CA . PHE A 1 107 ? -13.469 -9.617 -11.93 1 98.19 107 PHE A CA 1
ATOM 873 C C . PHE A 1 107 ? -13.031 -8.25 -11.414 1 98.19 107 PHE A C 1
ATOM 875 O O . PHE A 1 107 ? -13.609 -7.23 -11.789 1 98.19 107 PHE A O 1
ATOM 882 N N . PRO A 1 108 ? -11.945 -8.203 -10.688 1 98.19 108 PRO A N 1
ATOM 883 C CA . PRO A 1 108 ? -11.719 -6.988 -9.898 1 98.19 108 PRO A CA 1
ATOM 884 C C . PRO A 1 108 ? -10.805 -5.984 -10.602 1 98.19 108 PRO A C 1
ATOM 886 O O . PRO A 1 108 ? -10.719 -4.828 -10.188 1 98.19 108 PRO A O 1
ATOM 889 N N . PHE A 1 109 ? -10.18 -6.316 -11.664 1 98.31 109 PHE A N 1
ATOM 890 C CA . PHE A 1 109 ? -9.102 -5.484 -12.188 1 98.31 109 PHE A CA 1
ATOM 891 C C . PHE A 1 109 ? -9.562 -4.73 -13.43 1 98.31 109 PHE A C 1
ATOM 893 O O . PHE A 1 109 ? -10.359 -5.246 -14.219 1 98.31 109 PHE A O 1
ATOM 900 N N . GLU A 1 110 ? -9.094 -3.553 -13.492 1 97.75 110 GLU A N 1
ATOM 901 C CA . GLU A 1 110 ? -9.125 -2.73 -14.695 1 97.75 110 GLU A CA 1
ATOM 902 C C . GLU A 1 110 ? -7.727 -2.236 -15.062 1 97.75 110 GLU A C 1
ATOM 904 O O . GLU A 1 110 ? -6.801 -2.32 -14.25 1 97.75 110 GLU A O 1
ATOM 909 N N . THR A 1 111 ? -7.57 -1.811 -16.281 1 97.31 111 THR A N 1
ATOM 910 C CA . THR A 1 111 ? -6.266 -1.293 -16.688 1 97.31 111 THR A CA 1
ATOM 911 C C . THR A 1 111 ? -6.039 0.1 -16.094 1 97.31 111 THR A C 1
ATOM 913 O O . THR A 1 111 ? -6.992 0.809 -15.773 1 97.31 111 THR A O 1
ATOM 916 N N . LYS A 1 112 ? -4.75 0.412 -15.906 1 96.56 112 LYS A N 1
ATOM 917 C CA . LYS A 1 112 ? -4.293 1.722 -15.445 1 96.56 112 LYS A CA 1
ATOM 918 C C . LYS A 1 112 ? -4.898 2.07 -14.086 1 96.56 112 LYS A C 1
ATOM 920 O O . LYS A 1 112 ? -5.398 3.18 -13.891 1 96.56 112 LYS A O 1
ATOM 925 N N . LYS A 1 113 ? -4.98 1.114 -13.234 1 97.62 113 LYS A N 1
ATOM 926 C CA . LYS A 1 113 ? -5.492 1.32 -11.883 1 97.62 113 LYS A CA 1
ATOM 927 C C . LYS A 1 113 ? -4.559 0.704 -10.844 1 97.62 113 LYS A C 1
ATOM 929 O O . LYS A 1 113 ? -3.838 -0.253 -11.141 1 97.62 113 LYS A O 1
ATOM 934 N N . MET A 1 114 ? -4.609 1.283 -9.664 1 98.56 114 MET A N 1
ATOM 935 C CA . MET A 1 114 ? -3.822 0.748 -8.562 1 98.56 114 MET A CA 1
ATOM 936 C C . MET A 1 114 ? -4.609 -0.305 -7.789 1 98.56 114 MET A C 1
ATOM 938 O O . MET A 1 114 ? -5.816 -0.154 -7.582 1 98.56 114 MET A O 1
ATOM 942 N N . TYR A 1 115 ? -3.893 -1.304 -7.312 1 98.88 115 TYR A N 1
ATOM 943 C CA . TYR A 1 115 ? -4.504 -2.348 -6.5 1 98.88 115 TYR A CA 1
ATOM 944 C C . TYR A 1 115 ? -3.57 -2.787 -5.379 1 98.88 115 TYR A C 1
ATOM 946 O O . TYR A 1 115 ? -2.348 -2.695 -5.512 1 98.88 115 TYR A O 1
ATOM 954 N N . THR A 1 116 ? -4.137 -3.182 -4.336 1 98.81 116 THR A N 1
ATOM 955 C CA . THR A 1 116 ? -3.457 -3.938 -3.291 1 98.81 116 THR A CA 1
ATOM 956 C C . THR A 1 116 ? -3.924 -5.391 -3.285 1 98.81 116 THR A C 1
ATOM 958 O O . THR A 1 116 ? -5.117 -5.664 -3.129 1 98.81 116 THR A O 1
ATOM 961 N N . VAL A 1 117 ? -2.975 -6.293 -3.516 1 98.81 117 VAL A N 1
ATOM 962 C CA . VAL A 1 117 ? -3.268 -7.723 -3.443 1 98.81 117 VAL A CA 1
ATOM 963 C C . VAL A 1 117 ? -2.646 -8.312 -2.18 1 98.81 117 VAL A C 1
ATOM 965 O O . VAL A 1 117 ? -1.452 -8.141 -1.929 1 98.81 117 VAL A O 1
ATOM 968 N N . ASP A 1 118 ? -3.455 -8.984 -1.399 1 98.5 118 ASP A N 1
ATOM 969 C CA . ASP A 1 118 ? -2.973 -9.688 -0.215 1 98.5 118 ASP A CA 1
ATOM 970 C C . ASP A 1 118 ? -3.105 -11.203 -0.385 1 98.5 118 ASP A C 1
ATOM 972 O O . ASP A 1 118 ? -4.184 -11.703 -0.7 1 98.5 118 ASP A O 1
ATOM 976 N N . LEU A 1 119 ? -2.029 -11.883 -0.293 1 98.56 119 LEU A N 1
ATOM 977 C CA . LEU A 1 119 ? -2.037 -13.328 -0.095 1 98.56 119 LEU A CA 1
ATOM 978 C C . LEU A 1 119 ? -1.891 -13.68 1.383 1 98.56 119 LEU A C 1
ATOM 980 O O . LEU A 1 119 ? -0.934 -13.25 2.033 1 98.56 119 LEU A O 1
ATOM 984 N N . VAL A 1 120 ? -2.84 -14.461 1.901 1 97.69 120 VAL A N 1
ATOM 985 C CA . VAL A 1 120 ? -2.842 -14.766 3.328 1 97.69 120 VAL A CA 1
ATOM 986 C C . VAL A 1 120 ? -2.898 -16.281 3.533 1 97.69 120 VAL A C 1
ATOM 988 O O . VAL A 1 120 ? -3.812 -16.938 3.041 1 97.69 120 VAL A O 1
ATOM 991 N N . ALA A 1 121 ? -1.915 -16.766 4.266 1 97.56 121 ALA A N 1
ATOM 992 C CA . ALA A 1 121 ? -1.949 -18.188 4.613 1 97.56 121 ALA A CA 1
ATOM 993 C C . ALA A 1 121 ? -2.979 -18.453 5.707 1 97.56 121 ALA A C 1
ATOM 995 O O . ALA A 1 121 ? -2.975 -17.797 6.75 1 97.56 121 ALA A O 1
ATOM 996 N N . SER A 1 122 ? -3.777 -19.422 5.469 1 94.62 122 SER A N 1
ATOM 997 C CA . SER A 1 122 ? -4.828 -19.703 6.441 1 94.62 122 SER A CA 1
ATOM 998 C C . SER A 1 122 ? -4.277 -20.469 7.645 1 94.62 122 SER A C 1
ATOM 1000 O O . SER A 1 122 ? -4.879 -20.453 8.719 1 94.62 122 SER A O 1
ATOM 1002 N N . GLY A 1 123 ? -3.219 -21.125 7.449 1 91.12 123 GLY A N 1
ATOM 1003 C CA . GLY A 1 123 ? -2.727 -22.078 8.43 1 91.12 123 GLY A CA 1
ATOM 1004 C C . GLY A 1 123 ? -3.307 -23.469 8.25 1 91.12 123 GLY A C 1
ATOM 1005 O O . GLY A 1 123 ? -2.873 -24.422 8.906 1 91.12 123 GLY A O 1
ATOM 1006 N N . ASN A 1 124 ? -4.293 -23.656 7.43 1 93.25 124 ASN A N 1
ATOM 1007 C CA . ASN A 1 124 ? -4.938 -24.922 7.117 1 93.25 124 ASN A CA 1
ATOM 1008 C C . ASN A 1 124 ? -4.762 -25.297 5.645 1 93.25 124 ASN A C 1
ATOM 1010 O O . ASN A 1 124 ? -5.73 -25.656 4.973 1 93.25 124 ASN A O 1
ATOM 1014 N N . ASN A 1 125 ? -3.627 -25.062 5.152 1 93.88 125 ASN A N 1
ATOM 1015 C CA . ASN A 1 125 ? -3.201 -25.484 3.818 1 93.88 125 ASN A CA 1
ATOM 1016 C C . ASN A 1 125 ? -4 -24.781 2.729 1 93.88 125 ASN A C 1
ATOM 1018 O O . ASN A 1 125 ? -4.445 -25.406 1.77 1 93.88 125 ASN A O 1
ATOM 1022 N N . SER A 1 126 ? -4.262 -23.562 2.963 1 97.44 126 SER A N 1
ATOM 1023 C CA . SER A 1 126 ? -4.891 -22.766 1.91 1 97.44 126 SER A CA 1
ATOM 1024 C C . SER A 1 126 ? -4.367 -21.344 1.902 1 97.44 126 SER A C 1
ATOM 1026 O O . SER A 1 126 ? -3.773 -20.891 2.883 1 97.44 126 SER A O 1
ATOM 1028 N N . VAL A 1 127 ? -4.555 -20.688 0.769 1 98 127 VAL A N 1
ATOM 1029 C CA . VAL A 1 127 ? -4.168 -19.297 0.59 1 98 127 VAL A CA 1
ATOM 1030 C C . VAL A 1 127 ? -5.398 -18.453 0.251 1 98 127 VAL A C 1
ATOM 1032 O O . VAL A 1 127 ? -6.105 -18.75 -0.716 1 98 127 VAL A O 1
ATOM 1035 N N . PHE A 1 128 ? -5.629 -17.484 1.086 1 98 128 PHE A N 1
ATOM 1036 C CA . PHE A 1 128 ? -6.66 -16.5 0.781 1 98 128 PHE A CA 1
ATOM 1037 C C . PHE A 1 128 ? -6.098 -15.367 -0.081 1 98 128 PHE A C 1
ATOM 1039 O O . PHE A 1 128 ? -4.984 -14.898 0.155 1 98 128 PHE A O 1
ATOM 1046 N N . VAL A 1 129 ? -6.891 -14.961 -1.105 1 98.5 129 VAL A N 1
ATOM 1047 C CA . VAL A 1 129 ? -6.504 -13.859 -1.978 1 98.5 129 VAL A CA 1
ATOM 1048 C C . VAL A 1 129 ? -7.48 -12.695 -1.806 1 98.5 129 VAL A C 1
ATOM 1050 O O . VAL A 1 129 ? -8.68 -12.852 -2.027 1 98.5 129 VAL A O 1
ATOM 1053 N N . TYR A 1 130 ? -6.957 -11.57 -1.368 1 98.38 130 TYR A N 1
ATOM 1054 C CA . TYR A 1 130 ? -7.738 -10.336 -1.262 1 98.38 130 TYR A CA 1
ATOM 1055 C C . TYR A 1 130 ? -7.277 -9.312 -2.289 1 98.38 130 TYR A C 1
ATOM 1057 O O . TYR A 1 130 ? -6.082 -9.172 -2.545 1 98.38 130 TYR A O 1
ATOM 1065 N N . VAL A 1 131 ? -8.211 -8.602 -2.865 1 98.69 131 VAL A N 1
ATOM 1066 C CA . VAL A 1 131 ? -7.934 -7.441 -3.701 1 98.69 131 VAL A CA 1
ATOM 1067 C C . VAL A 1 131 ? -8.625 -6.211 -3.123 1 98.69 131 VAL A C 1
ATOM 1069 O O . VAL A 1 131 ? -9.852 -6.191 -2.973 1 98.69 131 VAL A O 1
ATOM 1072 N N . ASN A 1 132 ? -7.832 -5.238 -2.787 1 98.06 132 ASN A N 1
ATOM 1073 C CA . ASN A 1 132 ? -8.344 -4.051 -2.113 1 98.06 132 ASN A CA 1
ATOM 1074 C C . ASN A 1 132 ? -9.234 -4.414 -0.93 1 98.06 132 ASN A C 1
ATOM 1076 O O . ASN A 1 132 ? -10.344 -3.9 -0.802 1 98.06 132 ASN A O 1
ATOM 1080 N N . GLY A 1 133 ? -8.781 -5.367 -0.179 1 96.44 133 GLY A N 1
ATOM 1081 C CA . GLY A 1 133 ? -9.43 -5.727 1.072 1 96.44 133 GLY A CA 1
ATOM 1082 C C . GLY A 1 133 ? -10.594 -6.684 0.888 1 96.44 133 GLY A C 1
ATOM 1083 O O . GLY A 1 133 ? -11.172 -7.156 1.866 1 96.44 133 GLY A O 1
ATOM 1084 N N . GLN A 1 134 ? -10.961 -6.949 -0.375 1 96.94 134 GLN A N 1
ATOM 1085 C CA . GLN A 1 134 ? -12.078 -7.848 -0.639 1 96.94 134 GLN A CA 1
ATOM 1086 C C . GLN A 1 134 ? -11.586 -9.258 -0.939 1 96.94 134 GLN A C 1
ATOM 1088 O O . GLN A 1 134 ? -10.688 -9.453 -1.761 1 96.94 134 GLN A O 1
ATOM 1093 N N . LEU A 1 135 ? -12.211 -10.266 -0.323 1 97.88 135 LEU A N 1
ATOM 1094 C CA . LEU A 1 135 ? -11.852 -11.664 -0.555 1 97.88 135 LEU A CA 1
ATOM 1095 C C . LEU A 1 135 ? -12.281 -12.117 -1.946 1 97.88 135 LEU A C 1
ATOM 1097 O O . LEU A 1 135 ? -13.461 -12.016 -2.295 1 97.88 135 LEU A O 1
ATOM 1101 N N . MET A 1 136 ? -11.352 -12.625 -2.744 1 98 136 MET A N 1
ATOM 1102 C CA . MET A 1 136 ? -11.664 -13.07 -4.098 1 98 136 MET A CA 1
ATOM 1103 C C . MET A 1 136 ? -11.773 -14.594 -4.16 1 98 136 MET A C 1
ATOM 1105 O O . MET A 1 136 ? -12.617 -15.125 -4.875 1 98 136 MET A O 1
ATOM 1109 N N . TYR A 1 137 ? -10.852 -15.227 -3.396 1 98.06 137 TYR A N 1
ATOM 1110 C CA . TYR A 1 137 ? -10.758 -16.672 -3.574 1 98.06 137 TYR A CA 1
ATOM 1111 C C . TYR A 1 137 ? -9.969 -17.312 -2.439 1 98.06 137 TYR A C 1
ATOM 1113 O O . TYR A 1 137 ? -9.164 -16.641 -1.786 1 98.06 137 TYR A O 1
ATOM 1121 N N . GLU A 1 138 ? -10.281 -18.484 -2.139 1 98 138 GLU A N 1
ATOM 1122 C CA . GLU A 1 138 ? -9.461 -19.359 -1.312 1 98 138 GLU A CA 1
ATOM 1123 C C . GLU A 1 138 ? -8.922 -20.531 -2.121 1 98 138 GLU A C 1
ATOM 1125 O O . GLU A 1 138 ? -9.695 -21.359 -2.621 1 98 138 GLU A O 1
ATOM 1130 N N . PHE A 1 139 ? -7.641 -20.625 -2.225 1 98.38 139 PHE A N 1
ATOM 1131 C CA . PHE A 1 139 ? -7.004 -21.703 -2.973 1 98.38 139 PHE A CA 1
ATOM 1132 C C . PHE A 1 139 ? -6.473 -22.781 -2.031 1 98.38 139 PHE A C 1
ATOM 1134 O O . PHE A 1 139 ? -5.598 -22.516 -1.205 1 98.38 139 PHE A O 1
ATOM 1141 N N . LEU A 1 140 ? -7.004 -23.984 -2.215 1 97 140 LEU A N 1
ATOM 1142 C CA . LEU A 1 140 ? -6.488 -25.094 -1.423 1 97 140 LEU A CA 1
ATOM 1143 C C . LEU A 1 140 ? -5.16 -25.594 -1.979 1 97 140 LEU A C 1
ATOM 1145 O O . LEU A 1 140 ? -5.086 -26.031 -3.131 1 97 140 LEU A O 1
ATOM 1149 N N . GLU A 1 141 ? -4.188 -25.5 -1.126 1 93.94 141 GLU A N 1
ATOM 1150 C CA . GLU A 1 141 ? -2.852 -25.875 -1.575 1 93.94 141 GLU A CA 1
ATOM 1151 C C . GLU A 1 141 ? -2.771 -27.359 -1.88 1 93.94 141 GLU A C 1
ATOM 1153 O O . GLU A 1 141 ? -3.285 -28.188 -1.119 1 93.94 141 GLU A O 1
ATOM 1158 N N . ARG A 1 142 ? -2.102 -27.672 -2.916 1 93.56 142 ARG A N 1
ATOM 1159 C CA . ARG A 1 142 ? -1.907 -29.062 -3.318 1 93.56 142 ARG A CA 1
ATOM 1160 C C . ARG A 1 142 ? -0.597 -29.609 -2.766 1 93.56 142 ARG A C 1
ATOM 1162 O O . ARG A 1 142 ? -0.389 -30.828 -2.744 1 93.56 142 ARG A O 1
ATOM 1169 N N . GLN A 1 143 ? 0.312 -28.766 -2.42 1 91.5 143 GLN A N 1
ATOM 1170 C CA . GLN A 1 143 ? 1.538 -29.031 -1.673 1 91.5 143 GLN A CA 1
ATOM 1171 C C . GLN A 1 143 ? 1.662 -28.094 -0.478 1 91.5 143 GLN A C 1
ATOM 1173 O O . GLN A 1 143 ? 1.12 -26.984 -0.495 1 91.5 143 GLN A O 1
ATOM 1178 N N . SER A 1 144 ? 2.455 -28.547 0.453 1 92.19 144 SER A N 1
ATOM 1179 C CA . SER A 1 144 ? 2.541 -27.797 1.708 1 92.19 144 SER A CA 1
ATOM 1180 C C . SER A 1 144 ? 3.141 -26.422 1.493 1 92.19 144 SER A C 1
ATOM 1182 O O . SER A 1 144 ? 4.176 -26.281 0.841 1 92.19 144 SER A O 1
ATOM 1184 N N . GLY A 1 145 ? 2.521 -25.422 2.131 1 93.81 145 GLY A N 1
ATOM 1185 C CA . GLY A 1 145 ? 3.035 -24.062 2.115 1 93.81 145 GLY A CA 1
ATOM 1186 C C . GLY A 1 145 ? 4.316 -23.906 2.912 1 93.81 145 GLY A C 1
ATOM 1187 O O . GLY A 1 145 ? 5.039 -22.922 2.742 1 93.81 145 GLY A O 1
ATOM 1188 N N . ASN A 1 146 ? 4.598 -24.875 3.695 1 93.19 146 ASN A N 1
ATOM 1189 C CA . ASN A 1 146 ? 5.816 -24.828 4.492 1 93.19 146 ASN A CA 1
ATOM 1190 C C . ASN A 1 146 ? 7.066 -24.797 3.613 1 93.19 146 ASN A C 1
ATOM 1192 O O . ASN A 1 146 ? 8.133 -24.375 4.051 1 93.19 146 ASN A O 1
ATOM 1196 N N . ARG A 1 147 ? 6.855 -25.203 2.432 1 94.25 147 ARG A N 1
ATOM 1197 C CA . ARG A 1 147 ? 7.988 -25.375 1.529 1 94.25 147 ARG A CA 1
ATOM 1198 C C . ARG A 1 147 ? 8.211 -24.109 0.695 1 94.25 147 ARG A C 1
ATOM 1200 O O . ARG A 1 147 ? 9.188 -24.016 -0.047 1 94.25 147 ARG A O 1
ATOM 1207 N N . VAL A 1 148 ? 7.383 -23.125 0.79 1 97.75 148 VAL A N 1
ATOM 1208 C CA . VAL A 1 148 ? 7.5 -21.922 -0.022 1 97.75 148 VAL A CA 1
ATOM 1209 C C . VAL A 1 148 ? 8.812 -21.219 0.29 1 97.75 148 VAL A C 1
ATOM 1211 O O . VAL A 1 148 ? 9.148 -20.984 1.457 1 97.75 148 VAL A O 1
ATOM 1214 N N . ALA A 1 149 ? 9.523 -20.875 -0.822 1 97.88 149 ALA A N 1
ATOM 1215 C CA . ALA A 1 149 ? 10.836 -20.25 -0.63 1 97.88 149 ALA A CA 1
ATOM 1216 C C . ALA A 1 149 ? 10.875 -18.844 -1.224 1 97.88 149 ALA A C 1
ATOM 1218 O O . ALA A 1 149 ? 11.766 -18.062 -0.911 1 97.88 149 ALA A O 1
ATOM 1219 N N . SER A 1 150 ? 9.883 -18.562 -2.08 1 98.25 150 SER A N 1
ATOM 1220 C CA . SER A 1 150 ? 9.938 -17.234 -2.697 1 98.25 150 SER A CA 1
ATOM 1221 C C . SER A 1 150 ? 8.586 -16.844 -3.275 1 98.25 150 SER A C 1
ATOM 1223 O O . SER A 1 150 ? 7.695 -17.688 -3.422 1 98.25 150 SER A O 1
ATOM 1225 N N . LEU A 1 151 ? 8.398 -15.57 -3.506 1 98.69 151 LEU A N 1
ATOM 1226 C CA . LEU A 1 151 ? 7.316 -14.992 -4.297 1 98.69 151 LEU A CA 1
ATOM 1227 C C . LEU A 1 151 ? 7.852 -14.383 -5.59 1 98.69 151 LEU A C 1
ATOM 1229 O O . LEU A 1 151 ? 8.766 -13.555 -5.559 1 98.69 151 LEU A O 1
ATOM 1233 N N . ALA A 1 152 ? 7.363 -14.828 -6.672 1 98.88 152 ALA A N 1
ATOM 1234 C CA . ALA A 1 152 ? 7.684 -14.234 -7.965 1 98.88 152 ALA A CA 1
ATOM 1235 C C . ALA A 1 152 ? 6.504 -13.43 -8.508 1 98.88 152 ALA A C 1
ATOM 1237 O O . ALA A 1 152 ? 5.371 -13.906 -8.516 1 98.88 152 ALA A O 1
ATOM 1238 N N . VAL A 1 153 ? 6.707 -12.203 -8.898 1 98.94 153 VAL A N 1
ATOM 1239 C CA . VAL A 1 153 ? 5.699 -11.328 -9.484 1 98.94 153 VAL A CA 1
ATOM 1240 C C . VAL A 1 153 ? 6.148 -10.867 -10.867 1 98.94 153 VAL A C 1
ATOM 1242 O O . VAL A 1 153 ? 7.297 -10.461 -11.055 1 98.94 153 VAL A O 1
ATOM 1245 N N . ALA A 1 154 ? 5.266 -10.961 -11.82 1 98.88 154 ALA A N 1
ATOM 1246 C CA . ALA A 1 154 ? 5.625 -10.617 -13.195 1 98.88 154 ALA A CA 1
ATOM 1247 C C . ALA A 1 154 ? 4.395 -10.242 -14.016 1 98.88 154 ALA A C 1
ATOM 1249 O O . ALA A 1 154 ? 3.264 -10.531 -13.609 1 98.88 154 ALA A O 1
ATOM 1250 N N . GLY A 1 155 ? 4.668 -9.633 -15.172 1 98.81 155 GLY A N 1
ATOM 1251 C CA . GLY A 1 155 ? 3.594 -9.344 -16.109 1 98.81 155 GLY A CA 1
ATOM 1252 C C . GLY A 1 155 ? 3.396 -7.859 -16.344 1 98.81 155 GLY A C 1
ATOM 1253 O O . GLY A 1 155 ? 4.332 -7.07 -16.188 1 98.81 155 GLY A O 1
ATOM 1254 N N . ASP A 1 156 ? 2.223 -7.461 -16.766 1 98.75 156 ASP A N 1
ATOM 1255 C CA . ASP A 1 156 ? 1.926 -6.121 -17.266 1 98.75 156 ASP A CA 1
ATOM 1256 C C . ASP A 1 156 ? 1.475 -5.203 -16.125 1 98.75 156 ASP A C 1
ATOM 1258 O O . ASP A 1 156 ? 0.382 -4.637 -16.172 1 98.75 156 ASP A O 1
ATOM 1262 N N . ILE A 1 157 ? 2.346 -5.016 -15.164 1 98.81 157 ILE A N 1
ATOM 1263 C CA . ILE A 1 157 ? 2.059 -4.191 -14 1 98.81 157 ILE A CA 1
ATOM 1264 C C . ILE A 1 157 ? 3.305 -3.404 -13.602 1 98.81 157 ILE A C 1
ATOM 1266 O O . ILE A 1 157 ? 4.43 -3.818 -13.898 1 98.81 157 ILE A O 1
ATOM 1270 N N . HIS A 1 158 ? 3.086 -2.244 -13.047 1 98.56 158 HIS A N 1
ATOM 1271 C CA . HIS A 1 158 ? 4.094 -1.592 -12.219 1 98.56 158 HIS A CA 1
ATOM 1272 C C . HIS A 1 158 ? 3.984 -2.037 -10.766 1 9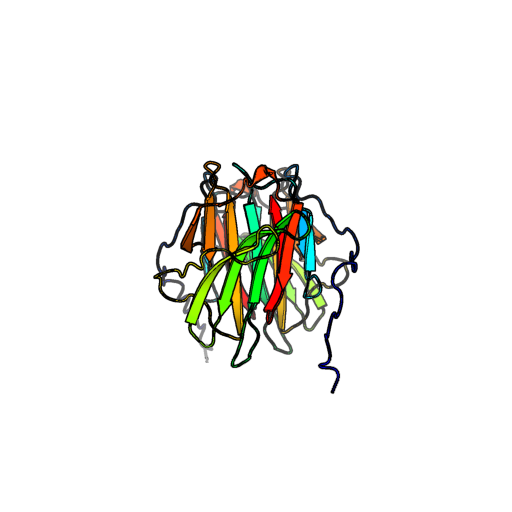8.56 158 HIS A C 1
ATOM 1274 O O . HIS A 1 158 ? 2.902 -1.985 -10.172 1 98.56 158 HIS A O 1
ATOM 1280 N N . ILE A 1 159 ? 5.125 -2.543 -10.227 1 98.81 159 ILE A N 1
ATOM 1281 C CA . ILE A 1 159 ? 5.121 -2.979 -8.828 1 98.81 159 ILE A CA 1
ATOM 1282 C C . ILE A 1 159 ? 5.605 -1.841 -7.934 1 98.81 159 ILE A C 1
ATOM 1284 O O . ILE A 1 159 ? 6.742 -1.387 -8.055 1 98.81 159 ILE A O 1
ATOM 1288 N N . HIS A 1 160 ? 4.73 -1.418 -7.062 1 98.81 160 HIS A N 1
ATOM 1289 C CA . HIS A 1 160 ? 5.098 -0.336 -6.156 1 98.81 160 HIS A CA 1
ATOM 1290 C C . HIS A 1 160 ? 5.797 -0.873 -4.914 1 98.81 160 HIS A C 1
ATOM 1292 O O . HIS A 1 160 ? 6.84 -0.353 -4.508 1 98.81 160 HIS A O 1
ATOM 1298 N N . SER A 1 161 ? 5.18 -1.922 -4.324 1 98.69 161 SER A N 1
ATOM 1299 C CA . SER A 1 161 ? 5.809 -2.475 -3.131 1 98.69 161 SER A CA 1
ATOM 1300 C C . SER A 1 161 ? 5.434 -3.939 -2.936 1 98.69 161 SER A C 1
ATOM 1302 O O . SER A 1 161 ? 4.359 -4.375 -3.359 1 98.69 161 SER A O 1
ATOM 1304 N N . ILE A 1 162 ? 6.324 -4.691 -2.365 1 98.69 162 ILE A N 1
ATOM 1305 C CA . ILE A 1 162 ? 6.102 -6.055 -1.896 1 98.69 162 ILE A CA 1
ATOM 1306 C C . ILE A 1 162 ? 6.469 -6.16 -0.419 1 98.69 162 ILE A C 1
ATOM 1308 O O . ILE A 1 162 ? 7.613 -5.902 -0.039 1 98.69 162 ILE A O 1
ATOM 1312 N N . ARG A 1 163 ? 5.473 -6.508 0.351 1 97.5 163 ARG A N 1
ATOM 1313 C CA . ARG A 1 163 ? 5.688 -6.695 1.782 1 97.5 163 ARG A CA 1
ATOM 1314 C C . ARG A 1 163 ? 5.469 -8.148 2.182 1 97.5 163 ARG A C 1
ATOM 1316 O O . ARG A 1 163 ? 4.414 -8.727 1.9 1 97.5 163 ARG A O 1
ATOM 1323 N N . VAL A 1 164 ? 6.477 -8.734 2.754 1 96.44 164 VAL A N 1
ATOM 1324 C CA . VAL A 1 164 ? 6.414 -10.109 3.234 1 96.44 164 VAL A CA 1
ATOM 1325 C C . VAL A 1 164 ? 6.422 -10.125 4.762 1 96.44 164 VAL A C 1
ATOM 1327 O O . VAL A 1 164 ? 7.281 -9.508 5.391 1 96.44 164 VAL A O 1
ATOM 1330 N N . ILE A 1 165 ? 5.375 -10.781 5.289 1 91.38 165 ILE A N 1
ATOM 1331 C CA . ILE A 1 165 ? 5.23 -10.82 6.738 1 91.38 165 ILE A CA 1
ATOM 1332 C C . ILE A 1 165 ? 5.344 -12.266 7.223 1 91.38 165 ILE A C 1
ATOM 1334 O O . ILE A 1 165 ? 4.66 -13.156 6.711 1 91.38 165 ILE A O 1
ATOM 1338 N N . MET B 1 1 ? -17.359 44.438 -2.611 1 22.22 1 MET B N 1
ATOM 1339 C CA . MET B 1 1 ? -17.562 43.344 -3.539 1 22.22 1 MET B CA 1
ATOM 1340 C C . MET B 1 1 ? -16.953 42.062 -2.992 1 22.22 1 MET B C 1
ATOM 1342 O O . MET B 1 1 ? -15.742 41.938 -2.861 1 22.22 1 MET B O 1
ATOM 1346 N N . ILE B 1 2 ? -17.547 41.219 -2.059 1 22.08 2 ILE B N 1
ATOM 1347 C CA . ILE B 1 2 ? -17.188 40.156 -1.095 1 22.08 2 ILE B CA 1
ATOM 1348 C C . ILE B 1 2 ? -17 38.844 -1.814 1 22.08 2 ILE B C 1
ATOM 1350 O O . ILE B 1 2 ? -17.906 38.375 -2.5 1 22.08 2 ILE B O 1
ATOM 1354 N N . GLN B 1 3 ? -15.797 38.625 -2.365 1 21.42 3 GLN B N 1
ATOM 1355 C CA . GLN B 1 3 ? -15.477 37.438 -3.17 1 21.42 3 GLN B CA 1
ATOM 1356 C C . GLN B 1 3 ? -15.922 36.156 -2.469 1 21.42 3 GLN B C 1
ATOM 1358 O O . GLN B 1 3 ? -15.898 36.094 -1.239 1 21.42 3 GLN B O 1
ATOM 1363 N N . ASN B 1 4 ? -16.734 35.25 -3.016 1 22.3 4 ASN B N 1
ATOM 1364 C CA . ASN B 1 4 ? -17.297 33.938 -2.729 1 22.3 4 ASN B CA 1
ATOM 1365 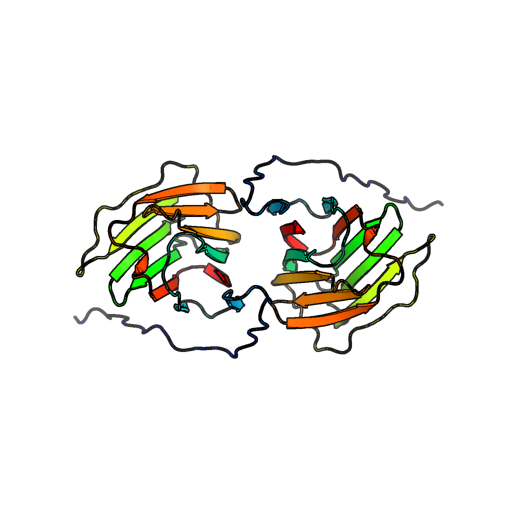C C . ASN B 1 4 ? -16.25 33 -2.123 1 22.3 4 ASN B C 1
ATOM 1367 O O . ASN B 1 4 ? -15.195 32.781 -2.721 1 22.3 4 ASN B O 1
ATOM 1371 N N . PHE B 1 5 ? -16.234 32.75 -0.806 1 21.91 5 PHE B N 1
ATOM 1372 C CA . PHE B 1 5 ? -15.797 31.797 0.193 1 21.91 5 PHE B CA 1
ATOM 1373 C C . PHE B 1 5 ? -16.391 30.422 -0.086 1 21.91 5 PHE B C 1
ATOM 1375 O O . PHE B 1 5 ? -17.578 30.188 0.191 1 21.91 5 PHE B O 1
ATOM 1382 N N . VAL B 1 6 ? -16.156 29.672 -1.234 1 25.81 6 VAL B N 1
ATOM 1383 C CA . VAL B 1 6 ? -16.531 28.281 -1.427 1 25.81 6 VAL B CA 1
ATOM 1384 C C . VAL B 1 6 ? -16.188 27.469 -0.176 1 25.81 6 VAL B C 1
ATOM 1386 O O . VAL B 1 6 ? -15.016 27.297 0.154 1 25.81 6 VAL B O 1
ATOM 1389 N N . GLN B 1 7 ? -16.953 27.547 0.938 1 24.97 7 GLN B N 1
ATOM 1390 C CA . GLN B 1 7 ? -17.016 26.703 2.125 1 24.97 7 GLN B CA 1
ATOM 1391 C C . GLN B 1 7 ? -17.422 25.281 1.764 1 24.97 7 GLN B C 1
ATOM 1393 O O . GLN B 1 7 ? -17.594 24.438 2.646 1 24.97 7 GLN B O 1
ATOM 1398 N N . GLU B 1 8 ? -17.922 24.984 0.688 1 27.28 8 GLU B N 1
ATOM 1399 C CA . GLU B 1 8 ? -18.594 23.719 0.406 1 27.28 8 GLU B CA 1
ATOM 1400 C C . GLU B 1 8 ? -17.703 22.531 0.776 1 27.28 8 GLU B C 1
ATOM 1402 O O . GLU B 1 8 ? -16.75 22.219 0.056 1 27.28 8 GLU B O 1
ATOM 1407 N N . LEU B 1 9 ? -17.672 22.375 2.217 1 28.89 9 LEU B N 1
ATOM 1408 C CA . LEU B 1 9 ? -17.078 21.156 2.781 1 28.89 9 LEU B CA 1
ATOM 1409 C C . LEU B 1 9 ? -17.891 19.938 2.412 1 28.89 9 LEU B C 1
ATOM 1411 O O . LEU B 1 9 ? -18.969 19.703 2.973 1 28.89 9 LEU B O 1
ATOM 1415 N N . ARG B 1 10 ? -18.266 19.609 1.314 1 24.38 10 ARG B N 1
ATOM 1416 C CA . ARG B 1 10 ? -19.031 18.453 0.851 1 24.38 10 ARG B CA 1
ATOM 1417 C C . ARG B 1 10 ? -18.359 17.156 1.272 1 24.38 10 ARG B C 1
ATOM 1419 O O . ARG B 1 10 ? -17.594 16.562 0.511 1 24.38 10 ARG B O 1
ATOM 1426 N N . TYR B 1 11 ? -17.984 17.094 2.59 1 30.14 11 TYR B N 1
ATOM 1427 C CA . TYR B 1 11 ? -17.219 15.875 2.855 1 30.14 11 TYR B CA 1
ATOM 1428 C C . TYR B 1 11 ? -18.109 14.648 2.818 1 30.14 11 TYR B C 1
ATOM 1430 O O . TYR B 1 11 ? -17.625 13.516 2.826 1 30.14 11 TYR B O 1
ATOM 1438 N N . LYS B 1 12 ? -19.562 14.617 2.617 1 26.41 12 LYS B N 1
ATOM 1439 C CA . LYS B 1 12 ? -20.062 13.523 3.439 1 26.41 12 LYS B CA 1
ATOM 1440 C C . LYS B 1 12 ? -19.672 12.172 2.863 1 26.41 12 LYS B C 1
ATOM 1442 O O . LYS B 1 12 ? -19.578 11.18 3.594 1 26.41 12 LYS B O 1
ATOM 1447 N N . SER B 1 13 ? -19.75 11.766 1.648 1 27.69 13 SER B N 1
ATOM 1448 C CA . SER B 1 13 ? -20.25 10.445 1.279 1 27.69 13 SER B CA 1
ATOM 1449 C C . SER B 1 13 ? -19.297 9.352 1.767 1 27.69 13 SER B C 1
ATOM 1451 O O . SER B 1 13 ? -18.094 9.391 1.49 1 27.69 13 SER B O 1
ATOM 1453 N N . ILE B 1 14 ? -19.875 8.57 2.869 1 32.16 14 ILE B N 1
ATOM 1454 C CA . ILE B 1 14 ? -19.422 7.371 3.564 1 32.16 14 ILE B CA 1
ATOM 1455 C C . ILE B 1 14 ? -19.234 6.234 2.562 1 32.16 14 ILE B C 1
ATOM 1457 O O . ILE B 1 14 ? -20.203 5.672 2.059 1 32.16 14 ILE B O 1
ATOM 1461 N N . ALA B 1 15 ? -18.766 6.207 1.527 1 31.12 15 ALA B N 1
ATOM 1462 C CA . ALA B 1 15 ? -18.969 5.031 0.686 1 31.12 15 ALA B CA 1
ATOM 1463 C C . ALA B 1 15 ? -18.797 3.746 1.491 1 31.12 15 ALA B C 1
ATOM 1465 O O . ALA B 1 15 ? -18.109 3.732 2.512 1 31.12 15 ALA B O 1
ATOM 1466 N N . PRO B 1 16 ? -19.344 2.428 1.008 1 32.69 16 PRO B N 1
ATOM 1467 C CA . PRO B 1 16 ? -19.531 1.104 1.604 1 32.69 16 PRO B CA 1
ATOM 1468 C C . PRO B 1 16 ? -18.266 0.576 2.285 1 32.69 16 PRO B C 1
ATOM 1470 O O . PRO B 1 16 ? -17.156 0.994 1.947 1 32.69 16 PRO B O 1
ATOM 1473 N N . ASP B 1 17 ? -18.469 -0.155 3.551 1 33.41 17 ASP B N 1
ATOM 1474 C CA . ASP B 1 17 ? -17.922 -0.92 4.668 1 33.41 17 ASP B CA 1
ATOM 1475 C C . ASP B 1 17 ? -17.031 -2.047 4.168 1 33.41 17 ASP B C 1
ATOM 1477 O O . ASP B 1 17 ? -16.969 -3.115 4.781 1 33.41 17 ASP B O 1
ATOM 1481 N N . SER B 1 18 ? -16.703 -2.111 3.029 1 36.59 18 SER B N 1
ATOM 1482 C CA . SER B 1 18 ? -16 -3.383 2.92 1 36.59 18 SER B CA 1
ATOM 1483 C C . SER B 1 18 ? -14.836 -3.453 3.9 1 36.59 18 SER B C 1
ATOM 1485 O O . SER B 1 18 ? -13.688 -3.168 3.535 1 36.59 18 SER B O 1
ATOM 1487 N N . SER B 1 19 ? -15.086 -3.07 5.102 1 36.59 19 SER B N 1
ATOM 1488 C CA . SER B 1 19 ? -14.188 -3.248 6.238 1 36.59 19 SER B CA 1
ATOM 1489 C C . SER B 1 19 ? -13.727 -4.695 6.355 1 36.59 19 SER B C 1
ATOM 1491 O O . SER B 1 19 ? -14.445 -5.543 6.891 1 36.59 19 SER B O 1
ATOM 1493 N N . ASP B 1 20 ? -13.406 -5.277 5.348 1 35.78 20 ASP B N 1
ATOM 1494 C CA . ASP B 1 20 ? -12.906 -6.57 5.797 1 35.78 20 ASP B CA 1
ATOM 1495 C C . ASP B 1 20 ? -11.836 -6.398 6.875 1 35.78 20 ASP B C 1
ATOM 1497 O O . ASP B 1 20 ? -10.836 -5.707 6.656 1 35.78 20 ASP B O 1
ATOM 1501 N N . PRO B 1 21 ? -12.164 -6.715 8.133 1 35.12 21 PRO B N 1
ATOM 1502 C CA . PRO B 1 21 ? -11.258 -6.57 9.273 1 35.12 21 PRO B CA 1
ATOM 1503 C C . PRO B 1 21 ? -9.922 -7.273 9.055 1 35.12 21 PRO B C 1
ATOM 1505 O O . PRO B 1 21 ? -9.883 -8.406 8.578 1 35.12 21 PRO B O 1
ATOM 1508 N N . ASP B 1 22 ? -8.992 -6.688 8.508 1 39.91 22 ASP B N 1
ATOM 1509 C CA . ASP B 1 22 ? -7.727 -7.305 8.898 1 39.91 22 ASP B CA 1
ATOM 1510 C C . ASP B 1 22 ? -7.781 -7.797 10.344 1 39.91 22 ASP B C 1
ATOM 1512 O O . ASP B 1 22 ? -8.172 -7.051 11.242 1 39.91 22 ASP B O 1
ATOM 1516 N N . PRO B 1 23 ? -7.891 -9 10.555 1 41.03 23 PRO B N 1
ATOM 1517 C CA . PRO B 1 23 ? -8.016 -9.492 11.93 1 41.03 23 PRO B CA 1
ATOM 1518 C C . PRO B 1 23 ? -7.105 -8.758 12.906 1 41.03 23 PRO B C 1
ATOM 1520 O O . PRO B 1 23 ? -7.031 -9.125 14.086 1 41.03 23 PRO B O 1
ATOM 1523 N N . ILE B 1 24 ? -6.121 -8.047 12.461 1 42.66 24 ILE B N 1
ATOM 1524 C CA . ILE B 1 24 ? -5.414 -7.449 13.594 1 42.66 24 ILE B CA 1
ATOM 1525 C C . ILE B 1 24 ? -6.316 -6.426 14.281 1 42.66 24 ILE B C 1
ATOM 1527 O O . ILE B 1 24 ? -6.875 -5.543 13.625 1 42.66 24 ILE B O 1
ATOM 1531 N N . ARG B 1 25 ? -6.812 -6.582 15.398 1 48.69 25 ARG B N 1
ATOM 1532 C CA . ARG B 1 25 ? -7.633 -5.781 16.297 1 48.69 25 ARG B CA 1
ATOM 1533 C C . ARG B 1 25 ? -7.293 -4.301 16.172 1 48.69 25 ARG B C 1
ATOM 1535 O O . ARG B 1 25 ? -6.137 -3.906 16.344 1 48.69 25 ARG B O 1
ATOM 1542 N N . GLY B 1 26 ? -8.039 -3.416 15.641 1 66.62 26 GLY B N 1
ATOM 1543 C CA . GLY B 1 26 ? -8.055 -1.963 15.711 1 66.62 26 GLY B CA 1
ATOM 1544 C C . GLY B 1 26 ? -7.609 -1.298 14.422 1 66.62 26 GLY B C 1
ATOM 1545 O O . GLY B 1 26 ? -7.691 -0.075 14.289 1 66.62 26 GLY B O 1
ATOM 1546 N N . GLU B 1 27 ? -7.188 -2.252 13.414 1 86.38 27 GLU B N 1
ATOM 1547 C CA . GLU B 1 27 ? -6.742 -1.629 12.172 1 86.38 27 GLU B CA 1
ATOM 1548 C C . GLU B 1 27 ? -7.91 -1.428 11.203 1 86.38 27 GLU B C 1
ATOM 1550 O O . GLU B 1 27 ? -8.781 -2.289 11.094 1 86.38 27 GLU B O 1
ATOM 1555 N N . ARG B 1 28 ? -7.945 -0.305 10.57 1 92.62 28 ARG B N 1
ATOM 1556 C CA . ARG B 1 28 ? -8.945 0.031 9.562 1 92.62 28 ARG B CA 1
ATOM 1557 C C . ARG B 1 28 ? -8.281 0.524 8.281 1 92.62 28 ARG B C 1
ATOM 1559 O O . ARG B 1 28 ? -7.316 1.291 8.328 1 92.62 28 ARG B O 1
ATOM 1566 N N . THR B 1 29 ? -8.781 -0.041 7.168 1 96.81 29 THR B N 1
ATOM 1567 C CA . THR B 1 29 ? -8.273 0.419 5.879 1 96.81 29 THR B CA 1
ATOM 1568 C C . THR B 1 29 ? -9.414 0.873 4.977 1 96.81 29 THR B C 1
ATOM 1570 O O . THR B 1 29 ? -10.453 0.208 4.895 1 96.81 29 THR B O 1
ATOM 1573 N N . VAL B 1 30 ? -9.273 2.006 4.391 1 97.62 30 VAL B N 1
ATOM 1574 C CA . VAL B 1 30 ? -10.18 2.471 3.352 1 97.62 30 VAL B CA 1
ATOM 1575 C C . VAL B 1 30 ? -9.469 2.484 2.004 1 97.62 30 VAL B C 1
ATOM 1577 O O . VAL B 1 30 ? -8.32 2.916 1.908 1 97.62 30 VAL B O 1
ATOM 1580 N N . PHE B 1 31 ? -10.164 1.909 0.991 1 98.12 31 PHE B N 1
ATOM 1581 C CA . PHE B 1 31 ? -9.562 1.873 -0.335 1 98.12 31 PHE B CA 1
ATOM 1582 C C . PHE B 1 31 ? -10.234 2.875 -1.265 1 98.12 31 PHE B C 1
ATOM 1584 O O . PHE B 1 31 ? -11.461 3.01 -1.259 1 98.12 31 PHE B O 1
ATOM 1591 N N . ASN B 1 32 ? -9.469 3.572 -1.979 1 98.25 32 ASN B N 1
ATOM 1592 C CA . ASN B 1 32 ? -9.867 4.469 -3.061 1 98.25 32 ASN B CA 1
ATOM 1593 C C . ASN B 1 32 ? -10.914 5.477 -2.6 1 98.25 32 ASN B C 1
ATOM 1595 O O . ASN B 1 32 ? -11.945 5.641 -3.25 1 98.25 32 ASN B O 1
ATOM 1599 N N . PRO B 1 33 ? -10.68 6.094 -1.486 1 98.31 33 PRO B N 1
ATOM 1600 C CA . PRO B 1 33 ? -11.625 7.152 -1.107 1 98.31 33 PRO B CA 1
ATOM 1601 C C . PRO B 1 33 ? -11.586 8.344 -2.061 1 98.31 33 PRO B C 1
ATOM 1603 O O . PRO B 1 33 ? -10.586 8.562 -2.744 1 98.31 33 PRO B O 1
ATOM 1606 N N . VAL B 1 34 ? -12.625 9.094 -2.041 1 97.94 34 VAL B N 1
ATOM 1607 C CA . VAL B 1 34 ? -12.68 10.297 -2.859 1 97.94 34 VAL B CA 1
ATOM 1608 C C . VAL B 1 34 ? -11.875 11.414 -2.189 1 97.94 34 VAL B C 1
ATOM 1610 O O . VAL B 1 34 ? -11.984 11.625 -0.98 1 97.94 34 VAL B O 1
ATOM 1613 N N . ASN B 1 35 ? -11.047 12.117 -2.91 1 98.31 35 ASN B N 1
ATOM 1614 C CA . ASN B 1 35 ? -10.203 13.219 -2.463 1 98.31 35 ASN B CA 1
ATOM 1615 C C . ASN B 1 35 ? -10.945 14.555 -2.531 1 98.31 35 ASN B C 1
ATOM 1617 O O . ASN B 1 35 ? -11.508 14.906 -3.57 1 98.31 35 ASN B O 1
ATOM 1621 N N . PRO B 1 36 ? -11.008 15.312 -1.399 1 98.69 36 PRO B N 1
ATOM 1622 C CA . PRO B 1 36 ? -10.375 15.133 -0.09 1 98.69 36 PRO B CA 1
ATOM 1623 C C . PRO B 1 36 ? -11.141 14.156 0.802 1 98.69 36 PRO B C 1
ATOM 1625 O O . PRO B 1 36 ? -12.32 13.891 0.562 1 98.69 36 PRO B O 1
ATOM 1628 N N . VAL B 1 37 ? -10.414 13.633 1.79 1 98.81 37 VAL B N 1
ATOM 1629 C CA . VAL B 1 37 ? -11.023 12.648 2.684 1 98.81 37 VAL B CA 1
ATOM 1630 C C . VAL B 1 37 ? -10.539 12.883 4.113 1 98.81 37 VAL B C 1
ATOM 1632 O O . VAL B 1 37 ? -9.414 13.344 4.328 1 98.81 37 VAL B O 1
ATOM 1635 N N . GLU B 1 38 ? -11.367 12.594 5.031 1 98.56 38 GLU B N 1
ATOM 1636 C CA . GLU B 1 38 ? -11.016 12.594 6.449 1 98.56 38 GLU B CA 1
ATOM 1637 C C . GLU B 1 38 ? -11.484 11.312 7.133 1 98.56 38 GLU B C 1
ATOM 1639 O O . GLU B 1 38 ? -12.648 10.922 7.004 1 98.56 38 GLU B O 1
ATOM 1644 N N . VAL B 1 39 ? -10.586 10.641 7.844 1 97.94 39 VAL B N 1
ATOM 1645 C CA . VAL B 1 39 ? -10.922 9.383 8.508 1 97.94 39 VAL B CA 1
ATOM 1646 C C . VAL B 1 39 ? -10.664 9.5 10.008 1 97.94 39 VAL B C 1
ATOM 1648 O O . VAL B 1 39 ? -9.75 10.219 10.43 1 97.94 39 VAL B O 1
ATOM 1651 N N . PRO B 1 40 ? -11.477 8.789 10.781 1 96.69 40 PRO B N 1
ATOM 1652 C CA . PRO B 1 40 ? -11.273 8.875 12.227 1 96.69 40 PRO B CA 1
ATOM 1653 C C . PRO B 1 40 ? -9.969 8.211 12.68 1 96.69 40 PRO B C 1
ATOM 1655 O O . PRO B 1 40 ? -9.547 7.207 12.102 1 96.69 40 PRO B O 1
ATOM 1658 N N . VAL B 1 41 ? -9.344 8.789 13.555 1 96.69 41 VAL B N 1
ATOM 1659 C CA . VAL B 1 41 ? -8.18 8.281 14.281 1 96.69 41 VAL B CA 1
ATOM 1660 C C . VAL B 1 41 ? -8.406 8.438 15.781 1 96.69 41 VAL B C 1
ATOM 1662 O O . VAL B 1 41 ? -8.883 9.477 16.234 1 96.69 41 VAL B O 1
ATOM 1665 N N . PHE B 1 42 ? -8.109 7.449 16.547 1 93.69 42 PHE B N 1
ATOM 1666 C CA . PHE B 1 42 ? -8.344 7.516 17.984 1 93.69 42 PHE B CA 1
ATOM 1667 C C . PHE B 1 42 ? -7.031 7.641 18.734 1 93.69 42 PHE B C 1
ATOM 1669 O O . PHE B 1 42 ? -6.52 6.652 19.266 1 93.69 42 PHE B O 1
ATOM 1676 N N . GLY B 1 43 ? -6.59 8.859 18.781 1 94.88 43 GLY B N 1
ATOM 1677 C CA . GLY B 1 43 ? -5.289 9.109 19.375 1 94.88 43 GLY B CA 1
ATOM 1678 C C . GLY B 1 43 ? -4.133 8.773 18.453 1 94.88 43 GLY B C 1
ATOM 1679 O O . GLY B 1 43 ? -4.27 7.934 17.562 1 94.88 43 GLY B O 1
ATOM 1680 N N . PHE B 1 44 ? -3.035 9.367 18.703 1 96.38 44 PHE B N 1
ATOM 1681 C CA . PHE B 1 44 ? -1.827 9.102 17.938 1 96.38 44 PHE B CA 1
ATOM 1682 C C . PHE B 1 44 ? -0.597 9.109 18.844 1 96.38 44 PHE B C 1
ATOM 1684 O O . PHE B 1 44 ? 0.151 10.094 18.859 1 96.38 44 PHE B O 1
ATOM 1691 N N . THR B 1 45 ? -0.396 8.062 19.5 1 93.94 45 THR B N 1
ATOM 1692 C CA . THR B 1 45 ? 0.675 7.844 20.469 1 93.94 45 THR B CA 1
ATOM 1693 C C . THR B 1 45 ? 1.37 6.512 20.219 1 93.94 45 THR B C 1
ATOM 1695 O O . THR B 1 45 ? 1.173 5.891 19.172 1 93.94 45 THR B O 1
ATOM 1698 N N . TYR B 1 46 ? 2.148 6.098 21.109 1 89.88 46 TYR B N 1
ATOM 1699 C CA . TYR B 1 46 ? 2.982 4.922 20.906 1 89.88 46 TYR B CA 1
ATOM 1700 C C . TYR B 1 46 ? 2.172 3.781 20.297 1 89.88 46 TYR B C 1
ATOM 1702 O O . TYR B 1 46 ? 1.073 3.475 20.766 1 89.88 46 TYR B O 1
ATOM 1710 N N . GLY B 1 47 ? 2.648 3.227 19.219 1 90.19 47 GLY B N 1
ATOM 1711 C CA . GLY B 1 47 ? 2.021 2.082 18.578 1 90.19 47 GLY B CA 1
ATOM 1712 C C . GLY B 1 47 ? 1.101 2.469 17.438 1 90.19 47 GLY B C 1
ATOM 1713 O O . GLY B 1 47 ? 0.723 1.623 16.625 1 90.19 47 GLY B O 1
ATOM 1714 N N . HIS B 1 48 ? 0.763 3.746 17.391 1 94.81 48 HIS B N 1
ATOM 1715 C CA . HIS B 1 48 ? -0.135 4.195 16.344 1 94.81 48 HIS B CA 1
ATOM 1716 C C . HIS B 1 48 ? 0.632 4.504 15.055 1 94.81 48 HIS B C 1
ATOM 1718 O O . HIS B 1 48 ? 1.736 5.047 15.102 1 94.81 48 HIS B O 1
ATOM 1724 N N . ARG B 1 49 ? 0.05 4.133 13.977 1 96.25 49 ARG B N 1
ATOM 1725 C CA . ARG B 1 49 ? 0.614 4.352 12.648 1 96.25 49 ARG B CA 1
ATOM 1726 C C . ARG B 1 49 ? -0.485 4.59 11.617 1 96.25 49 ARG B C 1
ATOM 1728 O O . ARG B 1 49 ? -1.586 4.047 11.742 1 96.25 49 ARG B O 1
ATOM 1735 N N . VAL B 1 50 ? -0.169 5.43 10.727 1 97.56 50 VAL B N 1
ATOM 1736 C CA . VAL B 1 50 ? -1.023 5.633 9.562 1 97.56 50 VAL B CA 1
ATOM 1737 C C . VAL B 1 50 ? -0.218 5.398 8.289 1 97.56 50 VAL B C 1
ATOM 1739 O O . VAL B 1 50 ? 0.919 5.863 8.172 1 97.56 50 VAL B O 1
ATOM 1742 N N . ARG B 1 51 ? -0.787 4.645 7.441 1 98.31 51 ARG B N 1
ATOM 1743 C CA . ARG B 1 51 ? -0.171 4.449 6.133 1 98.31 51 ARG B CA 1
ATOM 1744 C C . ARG B 1 51 ? -1.09 4.934 5.016 1 98.31 51 ARG B C 1
ATOM 1746 O O . ARG B 1 51 ? -2.244 4.516 4.926 1 98.31 51 ARG B O 1
ATOM 1753 N N . VAL B 1 52 ? -0.609 5.781 4.141 1 98.81 52 VAL B N 1
ATOM 1754 C CA . VAL B 1 52 ? -1.336 6.262 2.971 1 98.81 52 VAL B CA 1
ATOM 1755 C C . VAL B 1 52 ? -0.598 5.848 1.7 1 98.81 52 VAL B C 1
ATOM 1757 O O . VAL B 1 52 ? 0.583 6.16 1.531 1 98.81 52 VAL B O 1
ATOM 1760 N N . VAL B 1 53 ? -1.206 5.078 0.838 1 98.88 53 VAL B N 1
ATOM 1761 C CA . VAL B 1 53 ? -0.706 4.797 -0.503 1 98.88 53 VAL B CA 1
ATOM 1762 C C . VAL B 1 53 ? -1.378 5.727 -1.511 1 98.88 53 VAL B C 1
ATOM 1764 O O . VAL B 1 53 ? -2.607 5.82 -1.554 1 98.88 53 VAL B O 1
ATOM 1767 N N . LEU B 1 54 ? -0.582 6.418 -2.279 1 98.88 54 LEU B N 1
ATOM 1768 C CA . LEU B 1 54 ? -1.124 7.473 -3.129 1 98.88 54 LEU B CA 1
ATOM 1769 C C . LEU B 1 54 ? -0.36 7.555 -4.445 1 98.88 54 LEU B C 1
ATOM 1771 O O . LEU B 1 54 ? 0.705 6.953 -4.59 1 98.88 54 LEU B O 1
ATOM 1775 N N . GLU B 1 55 ? -0.91 8.234 -5.426 1 98.62 55 GLU B N 1
ATOM 1776 C CA . GLU B 1 55 ? -0.246 8.633 -6.664 1 98.62 55 GLU B CA 1
ATOM 1777 C C . GLU B 1 55 ? -0.34 10.148 -6.875 1 98.62 55 GLU B C 1
ATOM 1779 O O . GLU B 1 55 ? -1.431 10.719 -6.82 1 98.62 55 GLU B O 1
ATOM 1784 N N . THR B 1 56 ? 0.806 10.781 -7.051 1 98.56 56 THR B N 1
ATOM 1785 C CA . THR B 1 56 ? 0.816 12.211 -7.332 1 98.56 56 THR B CA 1
ATOM 1786 C C . THR B 1 56 ? 0.315 12.492 -8.75 1 98.56 56 THR B C 1
ATOM 1788 O O . THR B 1 56 ? 0.622 11.742 -9.68 1 98.56 56 THR B O 1
ATOM 1791 N N . LEU B 1 57 ? 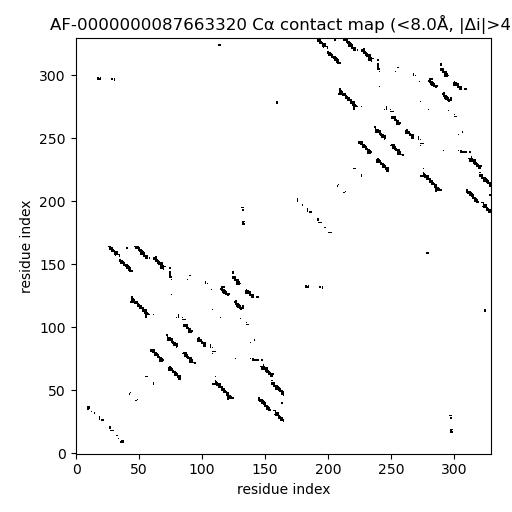-0.449 13.508 -8.914 1 97.88 57 LEU B N 1
ATOM 1792 C CA . LEU B 1 57 ? -1.023 13.836 -10.219 1 97.88 57 LEU B CA 1
ATOM 1793 C C . LEU B 1 57 ? -0.014 14.57 -11.086 1 97.88 57 LEU B C 1
ATOM 1795 O O . LEU B 1 57 ? 0.969 15.117 -10.578 1 97.88 57 LEU B O 1
ATOM 1799 N N . HIS B 1 58 ? -0.302 14.531 -12.328 1 94.38 58 HIS B N 1
ATOM 1800 C CA . HIS B 1 58 ? 0.532 15.242 -13.289 1 94.38 58 HIS B CA 1
ATOM 1801 C C . HIS B 1 58 ? 0.151 16.719 -13.367 1 94.38 58 HIS B C 1
ATOM 1803 O O . HIS B 1 58 ? -0.588 17.125 -14.266 1 94.38 58 HIS B O 1
ATOM 1809 N N . LYS B 1 59 ? 0.648 17.5 -12.508 1 94.75 59 LYS B N 1
ATOM 1810 C CA . LYS B 1 59 ? 0.427 18.938 -12.43 1 94.75 59 LYS B CA 1
ATOM 1811 C C . LYS B 1 59 ? 1.728 19.672 -12.133 1 94.75 59 LYS B C 1
ATOM 1813 O O . LYS B 1 59 ? 2.541 19.219 -11.336 1 94.75 59 LYS B O 1
ATOM 1818 N N . SER B 1 60 ? 1.877 20.781 -12.711 1 93.62 60 SER B N 1
ATOM 1819 C CA . SER B 1 60 ? 3.088 21.578 -12.531 1 93.62 60 SER B CA 1
ATOM 1820 C C . SER B 1 60 ? 3.213 22.078 -11.094 1 93.62 60 SER B C 1
ATOM 1822 O O . SER B 1 60 ? 4.32 22.172 -10.555 1 93.62 60 SER B O 1
ATOM 1824 N N . ASN B 1 61 ? 2.125 22.438 -10.531 1 96.75 61 ASN B N 1
ATOM 1825 C CA . ASN B 1 61 ? 2.113 22.906 -9.148 1 96.75 61 ASN B CA 1
ATOM 1826 C C . ASN B 1 61 ? 1.49 21.875 -8.211 1 96.75 61 ASN B C 1
ATOM 1828 O O . ASN B 1 61 ? 0.616 22.203 -7.41 1 96.75 61 ASN B O 1
ATOM 1832 N N . CYS B 1 62 ? 1.928 20.641 -8.328 1 98 62 CYS B N 1
ATOM 1833 C CA . CYS B 1 62 ? 1.395 19.547 -7.527 1 98 62 CYS B CA 1
ATOM 1834 C C . CYS B 1 62 ? 1.672 19.766 -6.047 1 98 62 CYS B C 1
ATOM 1836 O O . CYS B 1 62 ? 2.828 19.891 -5.637 1 98 62 CYS B O 1
ATOM 1838 N N . ILE B 1 63 ? 0.576 19.891 -5.285 1 98.69 63 ILE B N 1
ATOM 1839 C CA . ILE B 1 63 ? 0.641 20.109 -3.844 1 98.69 63 ILE B CA 1
ATOM 1840 C C . ILE B 1 63 ? -0.342 19.188 -3.131 1 98.69 63 ILE B C 1
ATOM 1842 O O . ILE B 1 63 ? -1.474 19 -3.586 1 98.69 63 ILE B O 1
ATOM 1846 N N . PHE B 1 64 ? 0.094 18.547 -2.025 1 98.88 64 PHE B N 1
ATOM 1847 C CA . PHE B 1 64 ? -0.841 17.766 -1.218 1 98.88 64 PHE B CA 1
ATOM 1848 C C . PHE B 1 64 ? -0.489 17.875 0.262 1 98.88 64 PHE B C 1
ATOM 1850 O O . PHE B 1 64 ? 0.519 18.484 0.625 1 98.88 64 PHE B O 1
ATOM 1857 N N . LYS B 1 65 ? -1.432 17.375 1.103 1 98.94 65 LYS B N 1
ATOM 1858 C CA . LYS B 1 65 ? -1.213 17.484 2.541 1 98.94 65 LYS B CA 1
ATOM 1859 C C . LYS B 1 65 ? -1.849 16.312 3.283 1 98.94 65 LYS B C 1
ATOM 1861 O O . LYS B 1 65 ? -2.791 15.695 2.785 1 98.94 65 LYS B O 1
ATOM 1866 N N . MET B 1 66 ? -1.352 16.047 4.406 1 98.94 66 MET B N 1
ATOM 1867 C CA . MET B 1 66 ? -1.877 15.117 5.406 1 98.94 66 MET B CA 1
ATOM 1868 C C . MET B 1 66 ? -1.874 15.758 6.793 1 98.94 66 MET B C 1
ATOM 1870 O O . MET B 1 66 ? -0.82 16.141 7.297 1 98.94 66 MET B O 1
ATOM 1874 N N . ASP B 1 67 ? -3.061 15.828 7.344 1 98.81 67 ASP B N 1
ATOM 1875 C CA . ASP B 1 67 ? -3.225 16.516 8.617 1 98.81 67 ASP B CA 1
ATOM 1876 C C . ASP B 1 67 ? -3.758 15.578 9.695 1 98.81 67 ASP B C 1
ATOM 1878 O O . ASP B 1 67 ? -4.801 14.945 9.508 1 98.81 67 ASP B O 1
ATOM 1882 N N . LEU B 1 68 ? -3.018 15.445 10.773 1 98.75 68 LEU B N 1
ATOM 1883 C CA . LEU B 1 68 ? -3.617 14.906 11.992 1 98.75 68 LEU B CA 1
ATOM 1884 C C . LEU B 1 68 ? -4.328 16.016 12.773 1 98.75 68 LEU B C 1
ATOM 1886 O O . LEU B 1 68 ? -3.705 16.984 13.18 1 98.75 68 LEU B O 1
ATOM 1890 N N . LYS B 1 69 ? -5.637 15.75 13.055 1 98.56 69 LYS B N 1
ATOM 1891 C CA . LYS B 1 69 ? -6.457 16.875 13.5 1 98.56 69 LYS B CA 1
ATOM 1892 C C . LYS B 1 69 ? -7.176 16.547 14.805 1 98.56 69 LYS B C 1
ATOM 1894 O O . LYS B 1 69 ? -7.367 15.375 15.141 1 98.56 69 LYS B O 1
ATOM 1899 N N . ASN B 1 70 ? -7.496 17.547 15.484 1 97.81 70 ASN B N 1
ATOM 1900 C CA . ASN B 1 70 ? -8.477 17.594 16.562 1 97.81 70 ASN B CA 1
ATOM 1901 C C . ASN B 1 70 ? -9.422 18.781 16.406 1 97.81 70 ASN B C 1
ATOM 1903 O O . ASN B 1 70 ? -9.102 19.906 16.797 1 97.81 70 ASN B O 1
ATOM 1907 N N . GLY B 1 71 ? -10.648 18.484 15.805 1 96.44 71 GLY B N 1
ATOM 1908 C CA . GLY B 1 71 ? -11.492 19.609 15.422 1 96.44 71 GLY B CA 1
ATOM 1909 C C . GLY B 1 71 ? -10.852 20.516 14.383 1 96.44 71 GLY B C 1
ATOM 1910 O O . GLY B 1 71 ? -10.422 20.047 13.328 1 96.44 71 GLY B O 1
ATOM 1911 N N . ASN B 1 72 ? -10.734 21.781 14.805 1 97 72 ASN B N 1
ATOM 1912 C CA . ASN B 1 72 ? -10.172 22.75 13.875 1 97 72 ASN B CA 1
ATOM 1913 C C . ASN B 1 72 ? -8.648 22.828 14 1 97 72 ASN B C 1
ATOM 1915 O O . ASN B 1 72 ? -7.98 23.406 13.141 1 97 72 ASN B O 1
ATOM 1919 N N . ASP B 1 73 ? -8.188 22.25 15.031 1 98.19 73 ASP B N 1
ATOM 1920 C CA . ASP B 1 73 ? -6.738 22.266 15.227 1 98.19 73 ASP B CA 1
ATOM 1921 C C . ASP B 1 73 ? -6.059 21.188 14.391 1 98.19 73 ASP B C 1
ATOM 1923 O O . ASP B 1 73 ? -6.629 20.109 14.156 1 98.19 73 ASP B O 1
ATOM 1927 N N . ILE B 1 74 ? -4.883 21.531 13.914 1 98.69 74 ILE B N 1
ATOM 1928 C CA . ILE B 1 74 ? -3.998 20.578 13.242 1 98.69 74 ILE B CA 1
ATOM 1929 C C . ILE B 1 74 ? -2.768 20.328 14.109 1 98.69 74 ILE B C 1
ATOM 1931 O O . ILE B 1 74 ? -1.921 21.219 14.273 1 98.69 74 ILE B O 1
ATOM 1935 N N . ILE B 1 75 ? -2.721 19.156 14.617 1 98.06 75 ILE B N 1
ATOM 1936 C CA . ILE B 1 75 ? -1.651 18.797 15.539 1 98.06 75 ILE B CA 1
ATOM 1937 C C . ILE B 1 75 ? -0.365 18.531 14.758 1 98.06 75 ILE B C 1
ATOM 1939 O O . ILE B 1 75 ? 0.73 18.844 15.234 1 98.06 75 ILE B O 1
ATOM 1943 N N . PHE B 1 76 ? -0.515 18.016 13.609 1 98.56 76 PHE B N 1
ATOM 1944 C CA . PHE B 1 76 ? 0.576 17.672 12.695 1 98.56 76 PHE B CA 1
ATOM 1945 C C . PHE B 1 76 ? 0.168 17.922 11.25 1 98.56 76 PHE B C 1
ATOM 1947 O O . PHE B 1 76 ? -0.839 17.391 10.781 1 98.56 76 PHE B O 1
ATOM 1954 N N . HIS B 1 77 ? 0.882 18.75 10.586 1 98.81 77 HIS B N 1
ATOM 1955 C CA . HIS B 1 77 ? 0.663 19.125 9.195 1 98.81 77 HIS B CA 1
ATOM 1956 C C . HIS B 1 77 ? 1.845 18.719 8.32 1 98.81 77 HIS B C 1
ATOM 1958 O O . HIS B 1 77 ? 2.975 19.156 8.562 1 98.81 77 HIS B O 1
ATOM 1964 N N . PHE B 1 78 ? 1.612 17.859 7.441 1 98.94 78 PHE B N 1
ATOM 1965 C CA . PHE B 1 78 ? 2.58 17.453 6.43 1 98.94 78 PHE B CA 1
ATOM 1966 C C . PHE B 1 78 ? 2.164 17.953 5.051 1 98.94 78 PHE B C 1
ATOM 1968 O O . PHE B 1 78 ? 1.102 17.578 4.547 1 98.94 78 PHE B O 1
ATOM 1975 N N . ASN B 1 79 ? 3.016 18.75 4.406 1 98.88 79 ASN B N 1
ATOM 1976 C CA . ASN B 1 79 ? 2.607 19.438 3.191 1 98.88 79 ASN B CA 1
ATOM 1977 C C . ASN B 1 79 ? 3.723 19.438 2.148 1 98.88 79 ASN B C 1
ATOM 1979 O O . ASN B 1 79 ? 4.508 20.391 2.078 1 98.88 79 ASN B O 1
ATOM 1983 N N . PRO B 1 80 ? 3.848 18.422 1.294 1 98.81 80 PRO B N 1
ATOM 1984 C CA . PRO B 1 80 ? 4.77 18.438 0.155 1 98.81 80 PRO B CA 1
ATOM 1985 C C . PRO B 1 80 ? 4.332 19.391 -0.954 1 98.81 80 PRO B C 1
ATOM 1987 O O . PRO B 1 80 ? 3.164 19.375 -1.352 1 98.81 80 PRO B O 1
ATOM 1990 N N . ARG B 1 81 ? 5.23 20.141 -1.369 1 98.62 81 ARG B N 1
ATOM 1991 C CA . ARG B 1 81 ? 5.062 21.078 -2.479 1 98.62 81 ARG B CA 1
ATOM 1992 C C . ARG B 1 81 ? 6.047 20.781 -3.602 1 98.62 81 ARG B C 1
ATOM 1994 O O . ARG B 1 81 ? 7.211 21.172 -3.539 1 98.62 81 ARG B O 1
ATOM 2001 N N . LEU B 1 82 ? 5.602 20.203 -4.66 1 98.38 82 LEU B N 1
ATOM 2002 C CA . LEU B 1 82 ? 6.5 19.594 -5.633 1 98.38 82 LEU B CA 1
ATOM 2003 C C . LEU B 1 82 ? 7.168 20.672 -6.496 1 98.38 82 LEU B C 1
ATOM 2005 O O . LEU B 1 82 ? 8.336 20.531 -6.863 1 98.38 82 LEU B O 1
ATOM 2009 N N . LYS B 1 83 ? 6.457 21.672 -6.824 1 97.44 83 LYS B N 1
ATOM 2010 C CA . LYS B 1 83 ? 7.031 22.719 -7.668 1 97.44 83 LYS B CA 1
ATOM 2011 C C . LYS B 1 83 ? 8.297 23.297 -7.039 1 97.44 83 LYS B C 1
ATOM 2013 O O . LYS B 1 83 ? 9.297 23.516 -7.727 1 97.44 83 LYS B O 1
ATOM 2018 N N . ASP B 1 84 ? 8.297 23.5 -5.77 1 97.06 84 ASP B N 1
ATOM 2019 C CA . ASP B 1 84 ? 9.398 24.125 -5.047 1 97.06 84 ASP B CA 1
ATOM 2020 C C . ASP B 1 84 ? 10.297 23.078 -4.395 1 97.06 84 ASP B C 1
ATOM 2022 O O . ASP B 1 84 ? 11.312 23.422 -3.789 1 97.06 84 ASP B O 1
ATOM 2026 N N . LYS B 1 85 ? 9.883 21.859 -4.488 1 97.44 85 LYS B N 1
ATOM 2027 C CA . LYS B 1 85 ? 10.586 20.734 -3.879 1 97.44 85 LYS B CA 1
ATOM 2028 C C . LYS B 1 85 ? 10.773 20.953 -2.381 1 97.44 85 LYS B C 1
ATOM 2030 O O . LYS B 1 85 ? 11.891 20.828 -1.867 1 97.44 85 LYS B O 1
ATOM 2035 N N . LEU B 1 86 ? 9.68 21.25 -1.735 1 98.31 86 LEU B N 1
ATOM 2036 C CA . LEU B 1 86 ? 9.719 21.516 -0.3 1 98.31 86 LEU B CA 1
ATOM 2037 C C . LEU B 1 86 ? 8.844 20.516 0.453 1 98.31 86 LEU B C 1
ATOM 2039 O O . LEU B 1 86 ? 7.73 20.203 0.019 1 98.31 86 LEU B O 1
ATOM 2043 N N . LEU B 1 87 ? 9.391 20 1.525 1 98.69 87 LEU B N 1
ATOM 2044 C CA . LEU B 1 87 ? 8.617 19.297 2.539 1 98.69 87 LEU B CA 1
ATOM 2045 C C . LEU B 1 87 ? 8.336 20.219 3.732 1 98.69 87 LEU B C 1
ATOM 2047 O O . LEU B 1 87 ? 9.227 20.469 4.547 1 98.69 87 LEU B O 1
ATOM 2051 N N . VAL B 1 88 ? 7.082 20.609 3.838 1 98.75 88 VAL B N 1
ATOM 2052 C CA . VAL B 1 88 ? 6.738 21.609 4.852 1 98.75 88 VAL B CA 1
ATOM 2053 C C . VAL B 1 88 ? 5.973 20.938 5.992 1 98.75 88 VAL B C 1
ATOM 2055 O O . VAL B 1 88 ? 5.086 20.109 5.75 1 98.75 88 VAL B O 1
ATOM 2058 N N . PHE B 1 89 ? 6.34 21.266 7.25 1 98.69 89 PHE B N 1
ATOM 2059 C CA . PHE B 1 89 ? 5.695 20.781 8.461 1 98.69 89 PHE B CA 1
ATOM 2060 C C . PHE B 1 89 ? 5.258 21.938 9.352 1 98.69 89 PHE B C 1
ATOM 2062 O O . PHE B 1 89 ? 5.926 22.984 9.391 1 98.69 89 PHE B O 1
ATOM 2069 N N . ASN B 1 90 ? 4.145 21.734 9.992 1 98.75 90 ASN B N 1
ATOM 2070 C CA . ASN B 1 90 ? 3.641 22.781 10.883 1 98.75 90 ASN B CA 1
ATOM 2071 C C . ASN B 1 90 ? 2.5 22.266 11.758 1 98.75 90 ASN B C 1
ATOM 2073 O O . ASN B 1 90 ? 2.178 21.078 11.734 1 98.75 90 ASN B O 1
ATOM 2077 N N . SER B 1 91 ? 2.01 23.047 12.594 1 98.56 91 SER B N 1
ATOM 2078 C CA . SER B 1 91 ? 0.758 22.844 13.312 1 98.56 91 SER B CA 1
ATOM 2079 C C . SER B 1 91 ? -0.124 24.094 13.242 1 98.56 91 SER B C 1
ATOM 2081 O O . SER B 1 91 ? 0.366 25.188 12.984 1 98.56 91 SER B O 1
ATOM 2083 N N . TYR B 1 92 ? -1.344 23.891 13.328 1 98.56 92 TYR B N 1
ATOM 2084 C CA . TYR B 1 92 ? -2.338 24.953 13.383 1 98.56 92 TYR B CA 1
ATOM 2085 C C . TYR B 1 92 ? -3.121 24.906 14.688 1 98.56 92 TYR B C 1
ATOM 2087 O O . TYR B 1 92 ? -3.955 24.016 14.891 1 98.56 92 TYR B O 1
ATOM 2095 N N . LEU B 1 93 ? -2.836 25.812 15.547 1 96.75 93 LEU B N 1
ATOM 2096 C CA . LEU B 1 93 ? -3.389 25.797 16.891 1 96.75 93 LEU B CA 1
ATOM 2097 C C . LEU B 1 93 ? -4.02 27.141 17.25 1 96.75 93 LEU B C 1
ATOM 2099 O O . LEU B 1 93 ? -3.418 28.188 17.016 1 96.75 93 LEU B O 1
ATOM 2103 N N . GLY B 1 94 ? -5.242 27.078 17.812 1 95.44 94 GLY B N 1
ATOM 2104 C CA . GLY B 1 94 ? -5.902 28.297 18.219 1 95.44 94 GLY B CA 1
ATOM 2105 C C . GLY B 1 94 ? -6.164 29.25 17.062 1 95.44 94 GLY B C 1
ATOM 2106 O O . GLY B 1 94 ? -6.031 30.469 17.203 1 95.44 94 GLY B O 1
ATOM 2107 N N . GLY B 1 95 ? -6.215 28.781 15.898 1 96.75 95 GLY B N 1
ATOM 2108 C CA . GLY B 1 95 ? -6.582 29.594 14.742 1 96.75 95 GLY B CA 1
ATOM 2109 C C . GLY B 1 95 ? -5.387 30.172 14.016 1 96.75 95 GLY B C 1
ATOM 2110 O O . GLY B 1 95 ? -5.531 31.094 13.211 1 96.75 95 GLY B O 1
ATOM 2111 N N . ARG B 1 96 ? -4.266 29.719 14.336 1 97.69 96 ARG B N 1
ATOM 2112 C CA . ARG B 1 96 ? -3.092 30.266 13.656 1 97.69 96 ARG B CA 1
ATOM 2113 C C . ARG B 1 96 ? -2.061 29.172 13.391 1 97.69 96 ARG B C 1
ATOM 2115 O O . ARG B 1 96 ? -1.896 28.25 14.195 1 97.69 96 ARG B O 1
ATOM 2122 N N . TRP B 1 97 ? -1.4 29.375 12.367 1 98.56 97 TRP B N 1
ATOM 212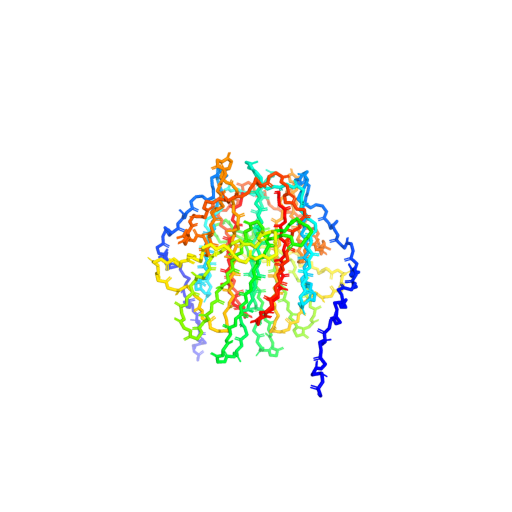3 C CA . TRP B 1 97 ? -0.225 28.547 12.102 1 98.56 97 TRP B CA 1
ATOM 2124 C C . TRP B 1 97 ? 0.89 28.859 13.094 1 98.56 97 TRP B C 1
ATOM 2126 O O . TRP B 1 97 ? 1.096 30.016 13.469 1 98.56 97 TRP B O 1
ATOM 2136 N N . GLN B 1 98 ? 1.629 27.812 13.453 1 98.25 98 GLN B N 1
ATOM 2137 C CA . GLN B 1 98 ? 2.789 27.984 14.32 1 98.25 98 GLN B CA 1
ATOM 2138 C C . GLN B 1 98 ? 4.066 28.156 13.5 1 98.25 98 GLN B C 1
ATOM 2140 O O . GLN B 1 98 ? 4.066 28.828 12.477 1 98.25 98 GLN B O 1
ATOM 2145 N N . GLU B 1 99 ? 5.188 27.688 14.023 1 98.06 99 GLU B N 1
ATOM 2146 C CA . GLU B 1 99 ? 6.441 27.812 13.281 1 98.06 99 GLU B CA 1
ATOM 2147 C C . GLU B 1 99 ? 6.566 26.75 12.203 1 98.06 99 GLU B C 1
ATOM 2149 O O . GLU B 1 99 ? 6.488 25.547 12.492 1 98.06 99 GLU B O 1
ATOM 2154 N N . GLU B 1 100 ? 6.703 27.234 10.984 1 98.31 100 GLU B N 1
ATOM 2155 C CA . GLU B 1 100 ? 6.902 26.328 9.867 1 98.31 100 GLU B CA 1
ATOM 2156 C C . GLU B 1 100 ? 8.273 25.656 9.93 1 98.31 100 GLU B C 1
ATOM 2158 O O . GLU B 1 100 ? 9.266 26.312 10.25 1 98.31 100 GLU B O 1
ATOM 2163 N N . GLU B 1 101 ? 8.32 24.406 9.68 1 98.19 101 GLU B N 1
ATOM 2164 C CA . GLU B 1 101 ? 9.562 23.641 9.531 1 98.19 101 GLU B CA 1
ATOM 2165 C C . GLU B 1 101 ? 9.688 23.047 8.133 1 98.19 101 GLU B C 1
ATOM 2167 O O . GLU B 1 101 ? 8.68 22.656 7.527 1 98.19 101 GLU B O 1
ATOM 2172 N N . ARG B 1 102 ? 10.906 22.969 7.637 1 97.5 102 ARG B N 1
ATOM 2173 C CA . ARG B 1 102 ? 11.195 22.359 6.348 1 97.5 102 ARG B CA 1
ATOM 2174 C C . ARG B 1 102 ? 12.281 21.297 6.48 1 97.5 102 ARG B C 1
ATOM 2176 O O . ARG B 1 102 ? 13.312 21.516 7.109 1 97.5 102 ARG B O 1
ATOM 2183 N N . ALA B 1 103 ? 11.93 20.203 6 1 96.12 103 ALA B N 1
ATOM 2184 C CA . ALA B 1 103 ? 12.93 19.141 6.066 1 96.12 103 ALA B CA 1
ATOM 2185 C C . ALA B 1 103 ? 14.102 19.422 5.137 1 96.12 103 ALA B C 1
ATOM 2187 O O . ALA B 1 103 ? 13.914 19.906 4.02 1 96.12 103 ALA B O 1
ATOM 2188 N N . SER B 1 104 ? 15.32 19.094 5.664 1 94.06 104 SER B N 1
ATOM 2189 C CA . SER B 1 104 ? 16.531 19.219 4.863 1 94.06 104 SER B CA 1
ATOM 2190 C C . SER B 1 104 ? 16.953 17.875 4.285 1 94.06 104 SER B C 1
ATOM 2192 O O . SER B 1 104 ? 18 17.328 4.66 1 94.06 104 SER B O 1
ATOM 2194 N N . VAL B 1 105 ? 16.172 17.312 3.453 1 94.69 105 VAL B N 1
ATOM 2195 C CA . VAL B 1 105 ? 16.422 16.031 2.801 1 94.69 105 VAL B CA 1
ATOM 2196 C C . VAL B 1 105 ? 16.188 16.172 1.298 1 94.69 105 VAL B C 1
ATOM 2198 O O . VAL B 1 105 ? 15.68 17.188 0.828 1 94.69 105 VAL B O 1
ATOM 2201 N N . VAL B 1 106 ? 16.719 15.164 0.626 1 96.25 106 VAL B N 1
ATOM 2202 C CA . VAL B 1 106 ? 16.359 15.102 -0.788 1 96.25 106 VAL B CA 1
ATOM 2203 C C . VAL B 1 106 ? 14.852 14.953 -0.939 1 96.25 106 VAL B C 1
ATOM 2205 O O . VAL B 1 106 ? 14.242 14.07 -0.327 1 96.25 106 VAL B O 1
ATOM 2208 N N . PHE B 1 107 ? 14.297 15.852 -1.688 1 98.12 107 PHE B N 1
ATOM 2209 C CA . PHE B 1 107 ? 12.852 15.844 -1.895 1 98.12 107 PHE B CA 1
ATOM 2210 C C . PHE B 1 107 ? 12.406 14.555 -2.566 1 98.12 107 PHE B C 1
ATOM 2212 O O . PHE B 1 107 ? 12.883 14.219 -3.654 1 98.12 107 PHE B O 1
ATOM 2219 N N . PRO B 1 108 ? 11.422 13.898 -2.014 1 98.19 108 PRO B N 1
ATOM 2220 C CA . PRO B 1 108 ? 11.227 12.508 -2.426 1 98.19 108 PRO B CA 1
ATOM 2221 C C . PRO B 1 108 ? 10.18 12.359 -3.527 1 98.19 108 PRO B C 1
ATOM 2223 O O . PRO B 1 108 ? 10.07 11.297 -4.145 1 98.19 108 PRO B O 1
ATOM 2226 N N . PHE B 1 109 ? 9.438 13.328 -3.867 1 98.31 109 PHE B N 1
ATOM 2227 C CA . PHE B 1 109 ? 8.258 13.141 -4.707 1 98.31 109 PHE B CA 1
ATOM 2228 C C . PHE B 1 109 ? 8.516 13.641 -6.125 1 98.31 109 PHE B C 1
ATOM 2230 O O . PHE B 1 109 ? 9.234 14.617 -6.32 1 98.31 109 PHE B O 1
ATOM 2237 N N . GLU B 1 110 ? 7.98 12.922 -7 1 97.69 110 GLU B N 1
ATOM 2238 C CA . GLU B 1 110 ? 7.816 13.32 -8.398 1 97.69 110 GLU B CA 1
ATOM 2239 C C . GLU B 1 110 ? 6.359 13.195 -8.836 1 97.69 110 GLU B C 1
ATOM 2241 O O . GLU B 1 110 ? 5.547 12.57 -8.148 1 97.69 110 GLU B O 1
ATOM 2246 N N . THR B 1 111 ? 6.035 13.859 -9.906 1 97.25 111 THR B N 1
ATOM 2247 C CA . THR B 1 111 ? 4.664 13.758 -10.398 1 97.25 111 THR B CA 1
ATOM 2248 C C . THR B 1 111 ? 4.434 12.414 -11.078 1 97.25 111 THR B C 1
ATOM 2250 O O . THR B 1 111 ? 5.379 11.766 -11.539 1 97.25 111 THR B O 1
ATOM 2253 N N . LYS B 1 112 ? 3.166 11.977 -11.039 1 96.56 112 LYS B N 1
ATOM 2254 C CA . LYS B 1 112 ? 2.697 10.766 -11.703 1 96.56 112 LYS B CA 1
ATOM 2255 C C . LYS B 1 112 ? 3.436 9.531 -11.18 1 96.56 112 LYS B C 1
ATOM 2257 O O . LYS B 1 112 ? 3.895 8.703 -11.969 1 96.56 112 LYS B O 1
ATOM 2262 N N . LYS B 1 113 ? 3.674 9.492 -9.914 1 97.62 113 LYS B N 1
ATOM 2263 C CA . LYS B 1 113 ? 4.332 8.352 -9.281 1 97.62 113 LYS B CA 1
ATOM 2264 C C . LYS B 1 113 ? 3.568 7.898 -8.047 1 97.62 113 LYS B C 1
ATOM 2266 O O . LYS B 1 113 ? 2.873 8.695 -7.41 1 97.62 113 LYS B O 1
ATOM 2271 N N . MET B 1 114 ? 3.729 6.633 -7.762 1 98.5 114 MET B N 1
ATOM 2272 C CA . MET B 1 114 ? 3.113 6.082 -6.555 1 98.5 114 MET B CA 1
ATOM 2273 C C . MET B 1 114 ? 4.051 6.207 -5.359 1 98.5 114 MET B C 1
ATOM 2275 O O . MET B 1 114 ? 5.262 6.02 -5.492 1 98.5 114 MET B O 1
ATOM 2279 N N . TYR B 1 115 ? 3.459 6.445 -4.203 1 98.88 115 TYR B N 1
ATOM 2280 C CA . TYR B 1 115 ? 4.227 6.523 -2.965 1 98.88 115 TYR B CA 1
ATOM 2281 C C . TYR B 1 115 ? 3.459 5.895 -1.808 1 98.88 115 TYR B C 1
ATOM 2283 O O . TYR B 1 115 ? 2.227 5.863 -1.813 1 98.88 115 TYR B O 1
ATOM 2291 N N . THR B 1 116 ? 4.164 5.367 -0.913 1 98.81 116 THR B N 1
ATOM 2292 C CA . THR B 1 116 ? 3.66 5.016 0.41 1 98.81 116 THR B CA 1
ATOM 2293 C C . THR B 1 116 ? 4.207 5.969 1.469 1 98.81 116 THR B C 1
ATOM 2295 O O . THR B 1 116 ? 5.422 6.094 1.63 1 98.81 116 THR B O 1
ATOM 2298 N N . VAL B 1 117 ? 3.287 6.676 2.131 1 98.81 117 VAL B N 1
ATOM 2299 C CA . VAL B 1 117 ? 3.668 7.551 3.234 1 98.81 117 VAL B CA 1
ATOM 2300 C C . VAL B 1 117 ? 3.24 6.922 4.562 1 98.81 117 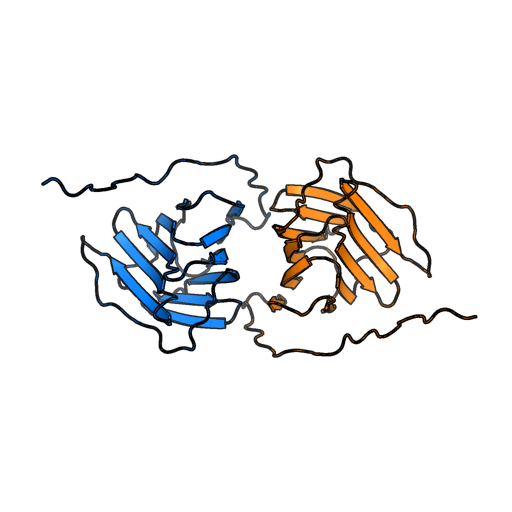VAL B C 1
ATOM 2302 O O . VAL B 1 117 ? 2.078 6.551 4.734 1 98.81 117 VAL B O 1
ATOM 2305 N N . ASP B 1 118 ? 4.172 6.797 5.473 1 98.5 118 ASP B N 1
ATOM 2306 C CA . ASP B 1 118 ? 3.881 6.312 6.82 1 98.5 118 ASP B CA 1
ATOM 2307 C C . ASP B 1 118 ? 4.074 7.418 7.855 1 98.5 118 ASP B C 1
ATOM 2309 O O . ASP B 1 118 ? 5.137 8.047 7.906 1 98.5 118 ASP B O 1
ATOM 2313 N N . LEU B 1 119 ? 3.064 7.723 8.562 1 98.56 119 LEU B N 1
ATOM 2314 C CA . LEU B 1 119 ? 3.178 8.5 9.797 1 98.56 119 LEU B CA 1
ATOM 2315 C C . LEU B 1 119 ? 3.229 7.582 11.016 1 98.56 119 LEU B C 1
ATOM 2317 O O . LEU B 1 119 ? 2.334 6.758 11.211 1 98.56 119 LEU B O 1
ATOM 2321 N N . VAL B 1 120 ? 4.273 7.73 11.828 1 97.62 120 VAL B N 1
ATOM 2322 C CA . VAL B 1 120 ? 4.465 6.832 12.961 1 97.62 120 VAL B CA 1
ATOM 2323 C C . VAL B 1 120 ? 4.637 7.645 14.242 1 97.62 120 VAL B C 1
ATOM 2325 O O . VAL B 1 120 ? 5.52 8.5 14.328 1 97.62 120 VAL B O 1
ATOM 2328 N N . ALA B 1 121 ? 3.795 7.336 15.203 1 97.5 121 ALA B N 1
ATOM 2329 C CA . ALA B 1 121 ? 3.955 7.98 16.5 1 97.5 121 ALA B CA 1
ATOM 2330 C C . ALA B 1 121 ? 5.125 7.375 17.266 1 97.5 121 ALA B C 1
ATOM 2332 O O . ALA B 1 121 ? 5.211 6.152 17.422 1 97.5 121 ALA B O 1
ATOM 2333 N N . SER B 1 122 ? 5.93 8.211 17.75 1 94.44 122 SER B N 1
ATOM 2334 C CA . SER B 1 122 ? 7.109 7.715 18.453 1 94.44 122 SER B CA 1
ATOM 2335 C C . SER B 1 122 ? 6.754 7.246 19.859 1 94.44 122 SER B C 1
ATOM 2337 O O . SER B 1 122 ? 7.488 6.453 20.469 1 94.44 122 SER B O 1
ATOM 2339 N N . GLY B 1 123 ? 5.719 7.758 20.391 1 91 123 GLY B N 1
ATOM 2340 C CA . GLY B 1 123 ? 5.406 7.59 21.797 1 91 123 GLY B CA 1
ATOM 2341 C C . GLY B 1 123 ? 6.039 8.648 22.688 1 91 123 GLY B C 1
ATOM 2342 O O . GLY B 1 123 ? 5.75 8.719 23.875 1 91 123 GLY B O 1
ATOM 2343 N N . ASN B 1 124 ? 6.914 9.453 22.188 1 93 124 ASN B N 1
ATOM 2344 C CA . ASN B 1 124 ? 7.586 10.547 22.891 1 93 124 ASN B CA 1
ATOM 2345 C C . ASN B 1 124 ? 7.25 11.898 22.266 1 93 124 ASN B C 1
ATOM 2347 O O . ASN B 1 124 ? 8.141 12.703 22 1 93 124 ASN B O 1
ATOM 2351 N N . ASN B 1 125 ? 6.051 12.07 21.922 1 93.69 125 ASN B N 1
ATOM 2352 C CA . ASN B 1 125 ? 5.484 13.328 21.453 1 93.69 125 ASN B CA 1
ATOM 2353 C C . ASN B 1 125 ? 6.105 13.766 20.125 1 93.69 125 ASN B C 1
ATOM 2355 O O . ASN B 1 125 ? 6.469 14.93 19.953 1 93.69 125 ASN B O 1
ATOM 2359 N N . SER B 1 126 ? 6.324 12.812 19.297 1 97.38 126 SER B N 1
ATOM 2360 C CA . SER B 1 126 ? 6.773 13.156 17.953 1 97.38 126 SER B CA 1
ATOM 2361 C C . SER B 1 126 ? 6.176 12.211 16.922 1 97.38 126 SER B C 1
ATOM 2363 O O . SER B 1 126 ? 5.68 11.133 17.25 1 97.38 126 SER B O 1
ATOM 2365 N N . VAL B 1 127 ? 6.188 12.672 15.68 1 98 127 VAL B N 1
ATOM 2366 C CA . VAL B 1 127 ? 5.703 11.891 14.547 1 98 127 VAL B CA 1
ATOM 2367 C C . VAL B 1 127 ? 6.832 11.688 13.539 1 98 127 VAL B C 1
ATOM 2369 O O . VAL B 1 127 ? 7.434 12.648 13.062 1 98 127 VAL B O 1
ATOM 2372 N N . PHE B 1 128 ? 7.113 10.445 13.281 1 97.94 128 PHE B N 1
ATOM 2373 C CA . PHE B 1 128 ? 8.039 10.109 12.211 1 97.94 128 PHE B CA 1
ATOM 2374 C C . PHE B 1 128 ? 7.312 10.016 10.875 1 97.94 128 PHE B C 1
ATOM 2376 O O . PHE B 1 128 ? 6.211 9.469 10.797 1 97.94 128 PHE B O 1
ATOM 2383 N N . VAL B 1 129 ? 7.949 10.586 9.82 1 98.44 129 VAL B N 1
ATOM 2384 C CA . VAL B 1 129 ? 7.398 10.523 8.477 1 98.44 129 VAL B CA 1
ATOM 2385 C C . VAL B 1 129 ? 8.32 9.703 7.574 1 98.44 129 VAL B C 1
ATOM 2387 O O . VAL B 1 129 ? 9.492 10.047 7.406 1 98.44 129 VAL B O 1
ATOM 2390 N N . TYR B 1 130 ? 7.801 8.625 7.047 1 98.31 130 TYR B N 1
ATOM 2391 C CA . TYR B 1 130 ? 8.516 7.801 6.078 1 98.31 130 TYR B CA 1
ATOM 2392 C C . TYR B 1 130 ? 7.875 7.902 4.699 1 98.31 130 TYR B C 1
ATOM 2394 O O . TYR B 1 130 ? 6.648 7.941 4.578 1 98.31 130 TYR B O 1
ATOM 2402 N N . VAL B 1 131 ? 8.688 7.941 3.678 1 98.62 131 VAL B N 1
ATOM 2403 C CA . VAL B 1 131 ? 8.242 7.824 2.295 1 98.62 131 VAL B CA 1
ATOM 2404 C C . VAL B 1 131 ? 8.93 6.633 1.629 1 98.62 131 VAL B C 1
ATOM 2406 O O . VAL B 1 131 ? 10.156 6.578 1.56 1 98.62 131 VAL B O 1
ATOM 2409 N N . ASN B 1 132 ? 8.125 5.719 1.188 1 98.06 132 ASN B N 1
ATOM 2410 C CA . ASN B 1 132 ? 8.648 4.473 0.638 1 98.06 132 ASN B CA 1
ATOM 2411 C C . ASN B 1 132 ? 9.695 3.846 1.555 1 98.06 132 ASN B C 1
ATOM 2413 O O . ASN B 1 132 ? 10.781 3.475 1.103 1 98.06 132 ASN B O 1
ATOM 2417 N N . GLY B 1 133 ? 9.391 3.852 2.814 1 96.44 133 GLY B N 1
ATOM 2418 C CA . GLY B 1 133 ? 10.203 3.154 3.795 1 96.44 133 GLY B CA 1
ATOM 2419 C C . GLY B 1 133 ? 11.391 3.971 4.27 1 96.44 133 GLY B C 1
ATOM 2420 O O . GLY B 1 133 ? 12.117 3.555 5.176 1 96.44 133 GLY B O 1
ATOM 2421 N N . GLN B 1 134 ? 11.625 5.141 3.637 1 96.94 134 GLN B N 1
ATOM 2422 C CA . GLN B 1 134 ? 12.75 5.984 4.023 1 96.94 134 GLN B CA 1
ATOM 2423 C C . GLN B 1 134 ? 12.305 7.086 4.98 1 96.94 134 GLN B C 1
ATOM 2425 O O . GLN B 1 134 ? 11.32 7.781 4.723 1 96.94 134 GLN B O 1
ATOM 2430 N N . LEU B 1 135 ? 13.062 7.297 6.062 1 97.81 135 LEU B N 1
ATOM 2431 C CA . LEU B 1 135 ? 12.758 8.344 7.031 1 97.81 135 LEU B CA 1
ATOM 2432 C C . LEU B 1 135 ? 13.039 9.727 6.449 1 97.81 135 LEU B C 1
ATOM 2434 O O . LEU B 1 135 ? 14.164 10 6.012 1 97.81 135 LEU B O 1
ATOM 2438 N N . MET B 1 136 ? 12.039 10.602 6.449 1 98 136 MET B N 1
ATOM 2439 C CA . MET B 1 136 ? 12.203 11.945 5.902 1 98 136 MET B CA 1
ATOM 2440 C C . MET B 1 136 ? 12.391 12.969 7.016 1 98 136 MET B C 1
ATOM 2442 O O . MET B 1 136 ? 13.18 13.906 6.875 1 98 136 MET B O 1
ATOM 2446 N N . TYR B 1 137 ? 11.609 12.742 8.094 1 98.06 137 TYR B N 1
ATOM 2447 C CA . TYR B 1 137 ? 11.578 13.797 9.102 1 98.06 137 TYR B CA 1
ATOM 2448 C C . TYR B 1 137 ? 10.969 13.289 10.406 1 98.06 137 TYR B C 1
ATOM 2450 O O . TYR B 1 137 ? 10.211 12.312 10.406 1 98.06 137 TYR B O 1
ATOM 2458 N N . GLU B 1 138 ? 11.375 13.82 11.461 1 97.94 138 GLU B N 1
ATOM 2459 C CA . GLU B 1 138 ? 10.711 13.703 12.75 1 97.94 138 GLU B CA 1
ATOM 2460 C C . GLU B 1 138 ? 10.148 15.047 13.211 1 97.94 138 GLU B C 1
ATOM 2462 O O . GLU B 1 138 ? 10.898 16 13.422 1 97.94 138 GLU B O 1
ATOM 2467 N N . PHE B 1 139 ? 8.875 15.109 13.375 1 98.31 139 PHE B N 1
ATOM 2468 C CA . PHE B 1 139 ? 8.211 16.344 13.805 1 98.31 139 PHE B CA 1
ATOM 2469 C C . PHE B 1 139 ? 7.855 16.266 15.281 1 98.31 139 PHE B C 1
ATOM 2471 O O . PHE B 1 139 ? 7.078 15.414 15.703 1 98.31 139 PHE B O 1
ATOM 2478 N N . LEU B 1 140 ? 8.422 17.219 16.031 1 96.81 140 LEU B N 1
ATOM 2479 C CA . LEU B 1 140 ? 8.07 17.281 17.438 1 96.81 140 LEU B CA 1
ATOM 2480 C C . LEU B 1 140 ? 6.715 17.953 17.625 1 96.81 140 LEU B C 1
ATOM 2482 O O . LEU B 1 140 ? 6.523 19.109 17.25 1 96.81 140 LEU B O 1
ATOM 2486 N N . GLU B 1 141 ? 5.852 17.188 18.203 1 93.56 141 GLU B N 1
ATOM 2487 C CA . GLU B 1 141 ? 4.492 17.703 18.359 1 93.56 141 GLU B CA 1
ATOM 2488 C C . GLU B 1 141 ? 4.461 18.875 19.328 1 93.56 141 GLU B C 1
ATOM 2490 O O . GLU B 1 141 ? 5.113 18.844 20.375 1 93.56 141 GLU B O 1
ATOM 2495 N N . ARG B 1 142 ? 3.689 19.828 19 1 93.19 142 ARG B N 1
ATOM 2496 C CA . ARG B 1 142 ? 3.529 21 19.844 1 93.19 142 ARG B CA 1
ATOM 2497 C C . ARG B 1 142 ? 2.326 20.859 20.766 1 93.19 142 ARG B C 1
ATOM 2499 O O . ARG B 1 142 ? 2.188 21.609 21.734 1 93.19 142 ARG B O 1
ATOM 2506 N N . GLN B 1 143 ? 1.428 20 20.453 1 91.19 143 GLN B N 1
ATOM 2507 C CA . GLN B 1 143 ? 0.315 19.516 21.266 1 91.19 143 GLN B CA 1
ATOM 2508 C C . GLN B 1 143 ? 0.285 18 21.312 1 91.19 143 GLN B C 1
ATOM 2510 O O . GLN B 1 143 ? 0.759 17.328 20.391 1 91.19 143 GLN B O 1
ATOM 2515 N N . SER B 1 144 ? -0.363 17.531 22.344 1 91.94 144 SER B N 1
ATOM 2516 C CA . SER B 1 144 ? -0.34 16.094 22.594 1 91.94 144 SER B CA 1
ATOM 2517 C C . SER B 1 144 ? -1.039 15.328 21.469 1 91.94 144 SER B C 1
ATOM 2519 O O . SER B 1 144 ? -2.152 15.68 21.062 1 91.94 144 SER B O 1
ATOM 2521 N N . GLY B 1 145 ? -0.392 14.242 21.031 1 93.69 145 GLY B N 1
ATOM 2522 C CA . GLY B 1 145 ? -0.98 13.352 20.047 1 93.69 145 GLY B CA 1
ATOM 2523 C C . GLY B 1 145 ? -2.164 12.562 20.578 1 93.69 145 GLY B C 1
ATOM 2524 O O . GLY B 1 145 ? -2.957 12.031 19.797 1 93.69 145 GLY B O 1
ATOM 2525 N N . ASN B 1 146 ? -2.295 12.57 21.844 1 93.06 146 ASN B N 1
ATOM 2526 C CA . ASN B 1 146 ? -3.41 11.859 22.453 1 93.06 146 ASN B CA 1
ATOM 2527 C C . ASN B 1 146 ? -4.754 12.453 22.047 1 93.06 146 ASN B C 1
ATOM 2529 O O . ASN B 1 146 ? -5.785 11.781 22.125 1 93.06 146 ASN B O 1
ATOM 2533 N N . ARG B 1 147 ? -4.664 13.633 21.578 1 94.12 147 ARG B N 1
ATOM 2534 C CA . ARG B 1 147 ? -5.891 14.359 21.266 1 94.12 147 ARG B CA 1
ATOM 2535 C C . ARG B 1 147 ? -6.277 14.188 19.797 1 94.12 147 ARG B C 1
ATOM 2537 O O . ARG B 1 147 ? -7.344 14.633 19.375 1 94.12 147 ARG B O 1
ATOM 2544 N N . VAL B 1 148 ? -5.496 13.531 19 1 97.69 148 VAL B N 1
ATOM 2545 C CA . VAL B 1 148 ? -5.777 13.375 17.578 1 97.69 148 VAL B CA 1
ATOM 2546 C C . VAL B 1 148 ? -7.086 12.609 17.391 1 97.69 148 VAL B C 1
ATOM 2548 O O . VAL B 1 148 ? -7.289 11.555 18 1 97.69 148 VAL B O 1
ATOM 2551 N N . ALA B 1 149 ? -7.949 13.195 16.516 1 97.88 149 ALA B N 1
ATOM 2552 C CA . ALA B 1 149 ? -9.258 12.586 16.328 1 97.88 149 ALA B CA 1
ATOM 2553 C C . ALA B 1 149 ? -9.445 12.141 14.875 1 97.88 149 ALA B C 1
ATOM 2555 O O . ALA B 1 149 ? -10.344 11.344 14.578 1 97.88 149 ALA B O 1
ATOM 2556 N N . SER B 1 150 ? -8.594 12.664 13.992 1 98.25 150 SER B N 1
ATOM 2557 C CA . SER B 1 150 ? -8.797 12.289 12.602 1 98.25 150 SER B CA 1
ATOM 2558 C C . SER B 1 150 ? -7.547 12.562 11.766 1 98.25 150 SER B C 1
ATOM 2560 O O . SER B 1 150 ? -6.637 13.258 12.219 1 98.25 150 SER B O 1
ATOM 2562 N N . LEU B 1 151 ? -7.465 11.938 10.617 1 98.69 151 LEU B N 1
ATOM 2563 C CA . LEU B 1 151 ? -6.523 12.234 9.547 1 98.69 151 LEU B CA 1
ATOM 2564 C C . LEU B 1 151 ? -7.246 12.805 8.336 1 98.69 151 LEU B C 1
ATOM 2566 O O . LEU B 1 151 ? -8.195 12.203 7.828 1 98.69 151 LEU B O 1
ATOM 2570 N N . ALA B 1 152 ? -6.871 13.953 7.938 1 98.88 152 ALA B N 1
ATOM 2571 C CA . ALA B 1 152 ? -7.379 14.547 6.703 1 98.88 152 ALA B CA 1
ATOM 2572 C C . ALA B 1 152 ? -6.32 14.516 5.605 1 98.88 152 ALA B C 1
ATOM 2574 O O . ALA B 1 152 ? -5.168 14.891 5.832 1 98.88 152 ALA B O 1
ATOM 2575 N N . VAL B 1 153 ? -6.637 14.016 4.438 1 98.94 153 VAL B N 1
ATOM 2576 C CA . VAL B 1 153 ? -5.758 13.961 3.275 1 98.94 153 VAL B CA 1
ATOM 2577 C C . VAL B 1 153 ? -6.398 14.703 2.107 1 98.94 153 VAL B C 1
ATOM 2579 O O . VAL B 1 153 ? -7.582 14.523 1.82 1 98.94 153 VAL B O 1
ATOM 2582 N N . ALA B 1 154 ? -5.633 15.547 1.462 1 98.88 154 ALA B N 1
ATOM 2583 C CA . ALA B 1 154 ? -6.176 16.359 0.379 1 98.88 154 ALA B CA 1
ATOM 2584 C C . ALA B 1 154 ? -5.074 16.812 -0.573 1 98.88 154 ALA B C 1
ATOM 2586 O O . ALA B 1 154 ? -3.891 16.781 -0.228 1 98.88 154 ALA B O 1
ATOM 2587 N N . GLY B 1 155 ? -5.516 17.297 -1.728 1 98.81 155 GLY B N 1
ATOM 2588 C CA . GLY B 1 155 ? -4.582 17.891 -2.668 1 98.81 155 GLY B CA 1
ATOM 2589 C C . GLY B 1 155 ? -4.492 17.141 -3.982 1 98.81 155 GLY B C 1
ATOM 2590 O O . GLY B 1 155 ? -5.445 16.469 -4.379 1 98.81 155 GLY B O 1
ATOM 2591 N N . ASP B 1 156 ? -3.41 17.281 -4.703 1 98.75 156 ASP B N 1
ATOM 2592 C CA . ASP B 1 156 ? -3.25 16.828 -6.082 1 98.75 156 ASP B CA 1
ATOM 2593 C C . ASP B 1 156 ? -2.715 15.391 -6.121 1 98.75 156 ASP B C 1
ATOM 2595 O O . ASP B 1 156 ? -1.666 15.133 -6.715 1 98.75 156 ASP B O 1
ATOM 2599 N N . ILE B 1 157 ? -3.471 14.492 -5.562 1 98.81 157 ILE B N 1
ATOM 2600 C CA . ILE B 1 157 ? -3.094 13.086 -5.492 1 98.81 157 ILE B CA 1
ATOM 2601 C C . ILE B 1 157 ? -4.328 12.211 -5.699 1 98.81 157 ILE B C 1
ATOM 2603 O O . ILE B 1 157 ? -5.453 12.641 -5.434 1 98.81 157 ILE B O 1
ATOM 2607 N N . HIS B 1 158 ? -4.105 11.055 -6.25 1 98.56 158 HIS B N 1
ATOM 2608 C CA . HIS B 1 158 ? -5.043 9.938 -6.102 1 98.56 158 HIS B CA 1
ATOM 2609 C C . HIS B 1 158 ? -4.73 9.117 -4.859 1 98.56 158 HIS B C 1
ATOM 2611 O O . HIS B 1 158 ? -3.586 8.711 -4.648 1 98.56 158 HIS B O 1
ATOM 2617 N N . ILE B 1 159 ? -5.762 8.953 -4.004 1 98.81 159 ILE B N 1
ATOM 2618 C CA . ILE B 1 159 ? -5.566 8.164 -2.793 1 98.81 159 ILE B CA 1
ATOM 2619 C C . ILE B 1 159 ? -5.996 6.719 -3.043 1 98.81 159 ILE B C 1
ATOM 2621 O O . ILE B 1 159 ? -7.168 6.457 -3.334 1 98.81 159 ILE B O 1
ATOM 2625 N N . HIS B 1 160 ? -5.043 5.836 -2.906 1 98.81 160 HIS B N 1
ATOM 2626 C CA . HIS B 1 160 ? -5.359 4.43 -3.123 1 98.81 160 HIS B CA 1
ATOM 2627 C C . HIS B 1 160 ? -5.867 3.775 -1.841 1 98.81 160 HIS B C 1
ATOM 2629 O O . HIS B 1 160 ? -6.875 3.068 -1.858 1 98.81 160 HIS B O 1
ATOM 2635 N N . SER B 1 161 ? -5.129 4.023 -0.745 1 98.69 161 SER B N 1
ATOM 2636 C CA . SER B 1 161 ? -5.574 3.424 0.507 1 98.69 161 SER B CA 1
ATOM 2637 C C . SER B 1 161 ? -5.098 4.234 1.709 1 98.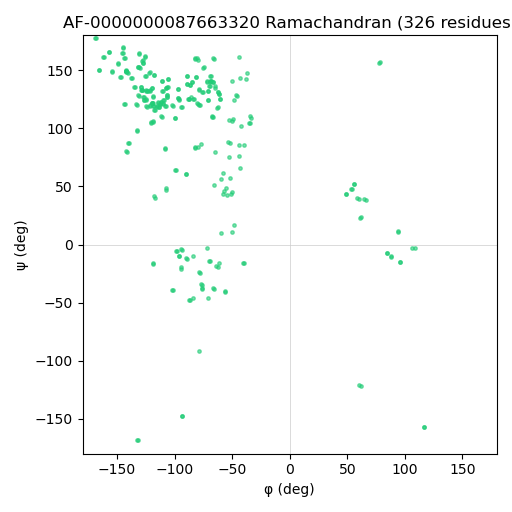69 161 SER B C 1
ATOM 2639 O O . SER B 1 161 ? -4.066 4.902 1.645 1 98.69 161 SER B O 1
ATOM 2641 N N . ILE B 1 162 ? -5.875 4.234 2.752 1 98.69 162 ILE B N 1
ATOM 2642 C CA . ILE B 1 162 ? -5.52 4.762 4.066 1 98.69 162 ILE B CA 1
ATOM 2643 C C . ILE B 1 162 ? -5.703 3.676 5.125 1 98.69 162 ILE B C 1
ATOM 2645 O O . ILE B 1 162 ? -6.809 3.156 5.301 1 98.69 162 ILE B O 1
ATOM 2649 N N . ARG B 1 163 ? -4.594 3.355 5.75 1 97.5 163 ARG B N 1
ATOM 2650 C CA . ARG B 1 163 ? -4.625 2.363 6.824 1 97.5 163 ARG B CA 1
ATOM 2651 C C . ARG B 1 163 ? -4.277 3 8.164 1 97.5 163 ARG B C 1
ATOM 2653 O O . ARG B 1 163 ? -3.234 3.643 8.305 1 97.5 163 ARG B O 1
ATOM 2660 N N . VAL B 1 164 ? -5.176 2.883 9.086 1 96.38 164 VAL B N 1
ATOM 2661 C CA . VAL B 1 164 ? -4.98 3.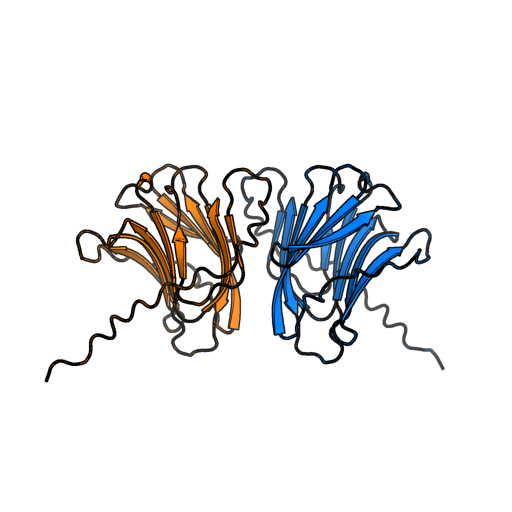398 10.438 1 96.38 164 VAL B CA 1
ATOM 2662 C C . VAL B 1 164 ? -4.801 2.238 11.414 1 96.38 164 VAL B C 1
ATOM 2664 O O . VAL B 1 164 ? -5.609 1.309 11.445 1 96.38 164 VAL B O 1
ATOM 2667 N N . ILE B 1 165 ? -3.658 2.309 12.125 1 91.38 165 ILE B N 1
ATOM 2668 C CA . ILE B 1 165 ? -3.334 1.235 13.062 1 91.38 165 ILE B CA 1
ATOM 2669 C C . ILE B 1 165 ? -3.307 1.78 14.484 1 91.38 165 ILE B C 1
ATOM 2671 O O . ILE B 1 165 ? -2.643 2.783 14.758 1 91.38 165 ILE B O 1
#

Foldseek 3Di:
DDPPPCVVDDEDCPDDCPQPPPPPPPKGKDFFDDAWYKDWDQFAAAPKKKKWKKAFAPDLFFKKWKFQDQVVWTQWIWIQTVNVLWTWIWIAPPHRIDDIDTFPDRRDDDHGDIWMWMWHHPNQQWTWIDINNHTGDIGRTPDHRNRGTMMTIHTRIGTGMMMID/DDPDPPPPPVADDPPDPPQPPPPPPPKGKDFFDDAWHKDWDQFAAAPKKKKWKKAFAPDLFFKKWKFQDQVPWTQWIWIATVNVLWTWIWIAPPHRIDDIDTFPDRRDDDHGDIWMWMWHHPNQQWTWIDINNHTGDIGRTPDHRNRGTMMTIHTRIGTGMMMID